Protein AF-A0A4Z2DA64-F1 (afdb_monomer)

Solvent-accessible surface area (backbone atoms only — not comparable to full-atom val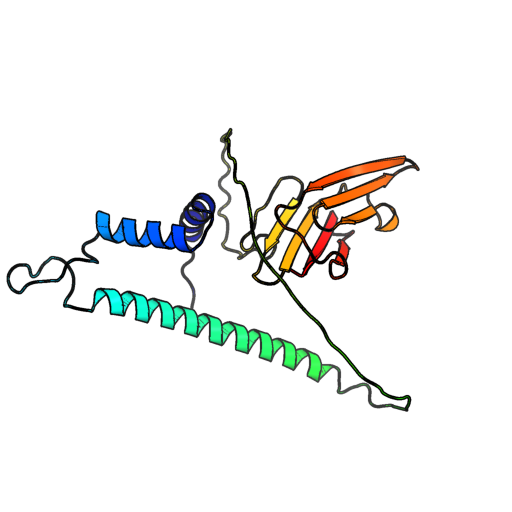ues): 14386 Å² total; per-residue (Å²): 130,87,84,76,89,62,90,56,48,74,62,54,48,55,49,39,65,71,52,71,37,70,71,50,35,48,51,50,52,54,52,45,37,66,77,75,50,47,64,81,40,65,39,42,98,88,44,80,87,48,46,34,57,88,66,48,53,61,48,52,52,54,54,50,50,53,53,53,50,52,51,50,60,52,50,50,56,46,57,52,50,56,55,62,51,58,61,60,69,61,72,76,77,74,88,84,83,87,87,88,84,84,90,90,92,90,91,92,90,81,90,85,86,84,88,87,83,88,85,86,86,86,88,86,86,80,89,83,88,78,91,72,80,78,69,89,64,88,51,71,62,35,37,91,50,47,79,54,97,58,35,31,21,16,45,65,99,50,33,40,38,40,38,36,56,52,64,82,86,55,76,47,64,89,32,50,46,79,47,69,47,47,43,35,42,38,31,30,40,47,54,98,92,46,74,42,82,74,43,78,46,74,49,98,57,78,43,48,49,86,65,44,46,78,48,71,39,70,92,72,37,30,39,43,33,46,33,44,99

Secondary structure (DSSP, 8-state):
--PPP-TTHHHHHHHHHHH-SHHHHHHHHHHHHHHHSSTTPBPPSS-TTSSBSTTHHHHHHHHHHHHHHHHHHHHHHHHHHHHHHHHHHHTTT----------------------------------------------GGGTTSEE-SSEEEEE-SSEEEEEEE--TT--SGGGEEEEEETTEEEEEEEETTEEEEEEEEE-SS---TTT-EEEEETTTTEEEEEEE-

Organism: Schistosoma japonicum (NCBI:txid6182)

Nearest PDB structures (foldseek):
  1wgv-assembly1_A  TM=7.718E-01  e=2.691E-07  Homo sapiens
  2jki-assembly3_U  TM=8.414E-01  e=9.037E-05  Arabidopsis thaliana
  1rl1-assembly1_A  TM=7.953E-01  e=5.237E-04  Homo sapiens
  3eud-assembly3_C  TM=7.647E-01  e=8.004E-04  Saccharomyces cerevisiae
  6mv1-assembly1_A  TM=7.954E-01  e=5.563E-03  Homo sapiens

Foldseek 3Di:
DPDDDCPCVVVLVVLCVVLVDPVSSVVVVVVCCVVPALLPPDQDPVRNPGYYHPPVSVVVVVVVVVVVVVVVVVVVVVVVVVVVVVVVVPVPPDDDDDDDDDDDDDYDDDDDDDDDFDDDDDDDDDDDDDDDDPDPDVPQQADSHDDDDQKTWHDDPWKIKIKGAADLQCQDCVQWDWDDDQFWTWIWGADPNDIDTDDTDGHRGGFPSVQKDWDQDSPRRIIMIITTD

InterPro domains:
  IPR007052 CS domain [PF04969] (150-219)
  IPR007052 CS domain [PS51203] (146-229)
  IPR008978 HSP20-like chaperone [G3DSA:2.60.40.790] (130-228)
  IPR008978 HSP20-like chaperone [SSF49764] (131-219)
  IPR025934 NudC N-terminal domain [PF14050] (7-64)
  IPR037898 NudC family [PTHR12356] (23-220)

Sequence (229 aa):
MTNMDTQYDNALLGILQNEGKLEKFLDVIFGFLMRRTDFFYIMTPEQRNIGFSPGVSIQMILKAYEKYKTIFDNYQRRREAESNQSTKTITSITKEEPKNTNIPVSPPSSDKDVCDCPSNSTSSGSKNEENESRVYQADPDCYNGATRDNYTWSQTIKDIDIKIKVPESVMNARCVSVNIERKHIRISIRQNGKETVYFDRDLCWDIHKNDAMWTFHSKENQVSHIFVA

Radius of gyration: 25.19 Å; Cα contacts (8 Å, |Δi|>4): 230; chains: 1; bounding box: 49×45×84 Å

Structure (mmCIF, N/CA/C/O backbone):
data_AF-A0A4Z2DA64-F1
#
_entry.id   AF-A0A4Z2DA64-F1
#
loop_
_atom_site.group_PDB
_atom_site.id
_atom_site.type_symbol
_atom_site.label_atom_id
_atom_site.label_alt_id
_atom_site.label_comp_id
_atom_site.label_asym_id
_atom_site.label_entity_id
_atom_site.label_seq_id
_atom_site.pdbx_PDB_ins_code
_atom_site.Cartn_x
_atom_site.Cartn_y
_atom_site.Cartn_z
_atom_site.occupancy
_atom_site.B_iso_or_equiv
_atom_site.auth_seq_id
_atom_site.auth_comp_id
_atom_site.auth_asym_id
_atom_site.auth_atom_id
_atom_site.pdbx_PDB_model_num
ATOM 1 N N . MET A 1 1 ? 13.086 19.093 1.569 1.00 45.56 1 MET A N 1
ATOM 2 C CA . MET A 1 1 ? 12.456 17.884 0.989 1.00 45.56 1 MET A CA 1
ATOM 3 C C . MET A 1 1 ? 12.733 17.850 -0.501 1.00 45.56 1 MET A C 1
ATOM 5 O O . MET A 1 1 ? 12.735 18.909 -1.113 1.00 45.56 1 MET A O 1
ATOM 9 N N . THR A 1 2 ? 12.901 16.669 -1.096 1.00 53.41 2 THR A N 1
ATOM 10 C CA . THR A 1 2 ? 12.508 16.472 -2.499 1.00 53.41 2 THR A CA 1
ATOM 11 C C . THR A 1 2 ? 10.985 16.510 -2.535 1.00 53.41 2 THR A C 1
ATOM 13 O O . THR A 1 2 ? 10.363 15.635 -1.932 1.00 53.41 2 THR A O 1
ATOM 16 N N . ASN A 1 3 ? 10.388 17.527 -3.157 1.00 59.06 3 ASN A N 1
ATOM 17 C CA . ASN A 1 3 ? 8.933 17.583 -3.273 1.00 59.06 3 ASN A CA 1
ATOM 18 C C . ASN A 1 3 ? 8.477 16.421 -4.170 1.00 59.06 3 ASN A C 1
ATOM 20 O O . ASN A 1 3 ? 8.997 16.277 -5.278 1.00 59.06 3 ASN A O 1
ATOM 24 N N . MET A 1 4 ? 7.586 15.566 -3.671 1.00 77.19 4 MET A N 1
ATOM 25 C CA . MET A 1 4 ? 6.951 14.538 -4.496 1.00 77.19 4 MET A CA 1
ATOM 26 C C . MET A 1 4 ? 5.695 15.140 -5.111 1.00 77.19 4 MET A C 1
ATOM 28 O O . MET A 1 4 ? 4.968 15.868 -4.442 1.00 77.19 4 MET A O 1
ATOM 32 N N . ASP A 1 5 ? 5.476 14.855 -6.388 1.00 79.50 5 ASP A N 1
ATOM 33 C CA . ASP A 1 5 ? 4.233 15.195 -7.064 1.00 79.50 5 ASP A CA 1
ATOM 34 C C . ASP A 1 5 ? 3.174 14.150 -6.699 1.00 79.50 5 ASP A C 1
ATOM 36 O O . ASP A 1 5 ? 3.385 12.962 -6.935 1.00 79.50 5 ASP A O 1
ATOM 40 N N . THR A 1 6 ? 2.080 14.609 -6.095 1.00 88.31 6 THR A N 1
ATOM 41 C CA . THR A 1 6 ? 0.977 13.794 -5.561 1.00 88.31 6 THR A CA 1
ATOM 42 C C . THR A 1 6 ? -0.322 13.986 -6.352 1.00 88.31 6 THR A C 1
ATOM 44 O O . THR A 1 6 ? -1.370 13.452 -5.985 1.00 88.31 6 THR A O 1
ATOM 47 N N . GLN A 1 7 ? -0.292 14.748 -7.458 1.00 92.25 7 GLN A N 1
ATOM 48 C CA . GLN A 1 7 ? -1.504 15.166 -8.180 1.00 92.25 7 GLN A CA 1
ATOM 49 C C . GLN A 1 7 ? -2.333 13.999 -8.752 1.00 92.25 7 GLN A C 1
ATOM 51 O O . GLN A 1 7 ? -3.529 14.151 -8.997 1.00 92.25 7 GLN A O 1
ATOM 56 N N . TYR A 1 8 ? -1.714 12.829 -8.948 1.00 90.38 8 TYR A N 1
ATOM 57 C CA . TYR A 1 8 ? -2.353 11.631 -9.504 1.00 90.38 8 TYR A CA 1
ATOM 58 C C . TYR A 1 8 ? -2.707 10.567 -8.454 1.00 90.38 8 TYR A C 1
ATOM 60 O O . TYR A 1 8 ? -3.317 9.555 -8.806 1.00 90.38 8 TYR A O 1
ATOM 68 N N . ASP A 1 9 ? -2.376 10.776 -7.176 1.00 88.50 9 ASP A N 1
ATOM 69 C CA . ASP A 1 9 ? -2.430 9.720 -6.154 1.00 88.50 9 ASP A CA 1
ATOM 70 C C . ASP A 1 9 ? -3.849 9.179 -5.943 1.00 88.50 9 ASP A C 1
ATOM 72 O O . ASP A 1 9 ? -4.034 7.969 -5.851 1.00 88.50 9 ASP A O 1
ATOM 76 N N . ASN A 1 10 ? -4.872 10.041 -5.987 1.00 90.56 10 ASN A N 1
ATOM 77 C CA . ASN A 1 10 ? -6.278 9.621 -5.914 1.00 90.56 10 ASN A CA 1
ATOM 78 C C . ASN A 1 10 ? -6.682 8.672 -7.064 1.00 90.56 10 ASN A C 1
ATOM 80 O O . ASN A 1 10 ? -7.472 7.751 -6.857 1.00 90.56 10 ASN A O 1
ATOM 84 N N . ALA A 1 11 ? -6.136 8.866 -8.271 1.00 91.56 11 ALA A N 1
ATOM 85 C CA . ALA A 1 11 ? -6.423 8.012 -9.424 1.00 91.56 11 ALA A CA 1
ATOM 86 C C . ALA A 1 11 ? -5.646 6.687 -9.357 1.00 91.56 11 ALA A C 1
ATOM 88 O O . ALA A 1 11 ? -6.209 5.625 -9.621 1.00 91.56 11 ALA A O 1
ATOM 89 N N . LEU A 1 12 ? -4.371 6.737 -8.958 1.00 92.94 12 LEU A N 1
ATOM 90 C CA . LEU A 1 12 ? -3.530 5.548 -8.787 1.00 92.94 12 LEU A CA 1
ATOM 91 C C . LEU A 1 12 ? -4.037 4.656 -7.643 1.00 92.94 12 LEU A C 1
ATOM 93 O O . LEU A 1 12 ? -4.110 3.438 -7.806 1.00 92.94 12 LEU A O 1
ATOM 97 N N . LEU A 1 13 ? -4.462 5.256 -6.526 1.00 88.44 13 LEU A N 1
ATOM 98 C CA . LEU A 1 13 ? -5.058 4.556 -5.388 1.00 88.44 13 LEU A CA 1
ATOM 99 C C . LEU A 1 13 ? -6.366 3.854 -5.770 1.00 88.44 13 LEU A C 1
ATOM 101 O O . LEU A 1 13 ? -6.562 2.707 -5.382 1.00 88.44 13 LEU A O 1
ATOM 105 N N . GLY A 1 14 ? -7.226 4.492 -6.572 1.00 89.81 14 GLY A N 1
ATOM 106 C CA . GLY A 1 14 ? -8.460 3.869 -7.063 1.00 89.81 14 GLY A CA 1
ATOM 107 C C . GLY A 1 14 ? -8.208 2.606 -7.898 1.00 89.81 14 GLY A C 1
ATOM 108 O O . GLY A 1 14 ? -8.931 1.622 -7.758 1.00 89.81 14 GLY A O 1
ATOM 109 N N . ILE A 1 15 ? -7.144 2.592 -8.711 1.00 90.38 15 ILE A N 1
ATOM 110 C CA . ILE A 1 15 ? -6.724 1.396 -9.462 1.00 90.38 15 ILE A CA 1
ATOM 111 C C . ILE A 1 15 ? -6.147 0.342 -8.506 1.00 90.38 15 ILE A C 1
ATOM 113 O O . ILE A 1 15 ? -6.543 -0.819 -8.567 1.00 90.38 15 ILE A O 1
ATOM 117 N N . LEU A 1 16 ? -5.256 0.726 -7.584 1.00 91.38 16 LEU A N 1
ATOM 118 C CA . LEU A 1 16 ? -4.654 -0.198 -6.613 1.00 91.38 16 LEU A CA 1
ATOM 119 C C . LEU A 1 16 ? -5.707 -0.872 -5.714 1.00 91.38 16 LEU A C 1
ATOM 121 O O . LEU A 1 16 ? -5.612 -2.069 -5.451 1.00 91.38 16 LEU A O 1
ATOM 125 N N . GLN A 1 17 ? -6.733 -0.131 -5.286 1.00 88.19 17 GLN A N 1
ATOM 126 C CA . GLN A 1 17 ? -7.856 -0.658 -4.505 1.00 88.19 17 GLN A CA 1
ATOM 127 C C . GLN A 1 17 ? -8.758 -1.602 -5.317 1.00 88.19 17 GLN A C 1
ATOM 129 O O . GLN A 1 17 ? -9.305 -2.539 -4.739 1.00 88.19 17 GLN A O 1
ATOM 134 N N . ASN A 1 18 ? -8.895 -1.396 -6.633 1.00 88.31 18 ASN A N 1
ATOM 135 C CA . ASN A 1 18 ? -9.630 -2.309 -7.516 1.00 88.31 18 ASN A CA 1
ATOM 136 C C . ASN A 1 18 ? -8.880 -3.633 -7.730 1.00 88.31 18 ASN A C 1
ATOM 138 O O . ASN A 1 18 ? -9.474 -4.704 -7.634 1.00 88.31 18 ASN A O 1
ATOM 142 N N . GLU A 1 19 ? -7.571 -3.563 -7.988 1.00 89.12 19 GLU A N 1
ATOM 143 C CA . GLU A 1 19 ? -6.735 -4.749 -8.218 1.00 89.12 19 GLU A CA 1
ATOM 144 C C . GLU A 1 19 ? -6.411 -5.521 -6.927 1.00 89.12 19 GLU A C 1
ATOM 146 O O . GLU A 1 19 ? -6.061 -6.701 -6.976 1.00 89.12 19 GLU A O 1
ATOM 151 N N . GLY A 1 20 ? -6.487 -4.862 -5.765 1.00 83.06 20 GLY A N 1
ATOM 152 C CA . GLY A 1 20 ? -6.337 -5.450 -4.427 1.00 83.06 20 GLY A CA 1
ATOM 153 C C . GLY A 1 20 ? -4.938 -5.977 -4.073 1.00 83.06 20 GLY A C 1
ATOM 154 O O . GLY A 1 20 ? -4.685 -6.289 -2.910 1.00 83.06 20 GLY A O 1
ATOM 155 N N . LYS A 1 21 ? -4.025 -6.083 -5.046 1.00 88.56 21 LYS A N 1
ATOM 156 C CA . LYS A 1 21 ? -2.645 -6.565 -4.890 1.00 88.56 21 LYS A CA 1
ATOM 157 C C . LYS A 1 21 ? -1.670 -5.757 -5.744 1.00 88.56 21 LYS A C 1
ATOM 159 O O . LYS A 1 21 ? -1.985 -5.372 -6.872 1.00 88.56 21 LYS A O 1
ATOM 164 N N . LEU A 1 22 ? -0.461 -5.539 -5.224 1.00 88.75 22 LEU A N 1
ATOM 165 C CA . LEU A 1 22 ? 0.557 -4.706 -5.871 1.00 88.75 22 LEU A CA 1
ATOM 166 C C . LEU A 1 22 ? 1.049 -5.307 -7.196 1.00 88.75 22 LEU A C 1
ATOM 168 O O . LEU A 1 22 ? 1.274 -4.574 -8.155 1.00 88.75 22 LEU A O 1
ATOM 172 N N . GLU A 1 23 ? 1.160 -6.631 -7.286 1.00 92.00 23 GLU A N 1
ATOM 173 C CA . GLU A 1 23 ? 1.556 -7.332 -8.511 1.00 92.00 23 GLU A CA 1
ATOM 174 C C . GLU A 1 23 ? 0.529 -7.105 -9.628 1.00 92.00 23 GLU A C 1
ATOM 176 O O . GLU A 1 23 ? 0.902 -6.855 -10.771 1.00 92.00 23 GLU A O 1
ATOM 181 N N . LYS A 1 24 ? -0.768 -7.114 -9.290 1.00 93.38 24 LYS A N 1
ATOM 182 C CA . LYS A 1 24 ? -1.856 -6.869 -10.248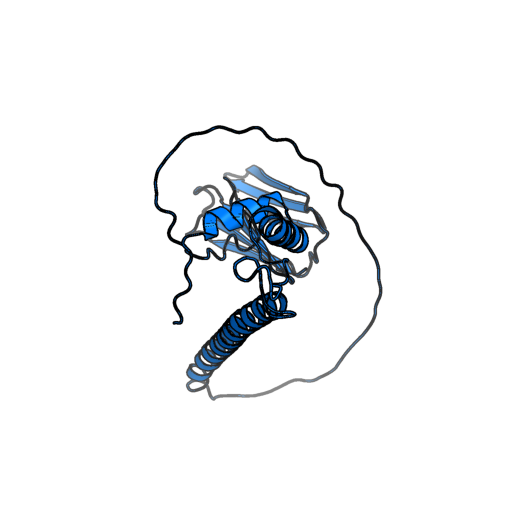 1.00 93.38 24 LYS A CA 1
ATOM 183 C C . LYS A 1 24 ? -1.937 -5.403 -10.666 1.00 93.38 24 LYS A C 1
ATOM 185 O O . LYS A 1 24 ? -2.090 -5.117 -11.850 1.00 93.38 24 LYS A O 1
ATOM 190 N N . PHE A 1 25 ? -1.711 -4.475 -9.740 1.00 95.38 25 PHE A N 1
ATOM 191 C CA . PHE A 1 25 ? -1.526 -3.064 -10.080 1.00 95.38 25 PHE A CA 1
ATOM 192 C C . PHE A 1 25 ? -0.354 -2.857 -11.062 1.00 95.38 25 PHE A C 1
ATOM 194 O O . PHE A 1 25 ? -0.501 -2.145 -12.056 1.00 95.38 25 PHE A O 1
ATOM 201 N N . LEU A 1 26 ? 0.787 -3.522 -10.851 1.00 96.19 26 LEU A N 1
ATOM 202 C CA . LEU A 1 26 ? 1.929 -3.455 -11.771 1.00 96.19 26 LEU A CA 1
ATOM 203 C C . LEU A 1 26 ? 1.623 -4.099 -13.137 1.00 96.19 26 LEU A C 1
ATOM 205 O O . LEU A 1 26 ? 1.959 -3.497 -14.159 1.00 96.19 26 LEU A O 1
ATOM 209 N N . ASP A 1 27 ? 0.925 -5.242 -13.183 1.00 95.06 27 ASP A N 1
ATOM 210 C CA . ASP A 1 27 ? 0.418 -5.841 -14.432 1.00 95.06 27 ASP A CA 1
ATOM 211 C C . ASP A 1 27 ? -0.462 -4.850 -15.218 1.00 95.06 27 ASP A C 1
ATOM 213 O O . ASP A 1 27 ? -0.329 -4.721 -16.439 1.00 95.06 27 ASP A O 1
ATOM 217 N N . VAL A 1 28 ? -1.343 -4.109 -14.533 1.00 96.38 28 VAL A N 1
ATOM 218 C CA . VAL A 1 28 ? -2.204 -3.085 -15.147 1.00 96.38 28 VAL A CA 1
ATOM 219 C C . VAL A 1 28 ? -1.385 -1.918 -15.706 1.00 96.38 28 VAL A C 1
ATOM 221 O O . VAL A 1 28 ? -1.638 -1.499 -16.839 1.00 96.38 28 VAL A O 1
ATOM 224 N N . ILE A 1 29 ? -0.378 -1.427 -14.976 1.00 96.56 29 ILE A N 1
ATOM 225 C CA . ILE A 1 29 ? 0.504 -0.337 -15.430 1.00 96.56 29 ILE A CA 1
ATOM 226 C C . ILE A 1 29 ? 1.339 -0.764 -16.649 1.00 96.56 29 ILE A C 1
ATOM 228 O O . ILE A 1 29 ? 1.351 -0.059 -17.663 1.00 96.56 29 ILE A O 1
ATOM 232 N N . PHE A 1 30 ? 1.989 -1.931 -16.618 1.00 95.94 30 PHE A N 1
ATOM 233 C CA . PHE A 1 30 ? 2.756 -2.421 -17.771 1.00 95.94 30 PHE A CA 1
ATOM 234 C C . PHE A 1 30 ? 1.857 -2.802 -18.953 1.00 95.94 30 PHE A C 1
ATOM 236 O O . PHE A 1 30 ? 2.206 -2.529 -20.103 1.00 95.94 30 PHE A O 1
ATOM 243 N N . GLY A 1 31 ? 0.660 -3.331 -18.693 1.00 90.50 31 GLY A N 1
ATOM 244 C CA . GLY A 1 31 ? -0.362 -3.563 -19.710 1.00 90.50 31 GLY A CA 1
ATOM 245 C C . GLY A 1 31 ? -0.883 -2.270 -20.350 1.00 90.50 31 GLY A C 1
ATOM 246 O O . GLY A 1 31 ? -1.145 -2.251 -21.553 1.00 90.50 31 GLY A O 1
ATOM 247 N N . PHE A 1 32 ? -1.008 -1.178 -19.590 1.00 93.94 32 PHE A N 1
ATOM 248 C CA . PHE A 1 32 ? -1.312 0.146 -20.136 1.00 93.94 32 PHE A CA 1
ATOM 249 C C . PHE A 1 32 ? -0.185 0.631 -21.052 1.00 93.94 32 PHE A C 1
ATOM 251 O O . PHE A 1 32 ? -0.465 0.972 -22.201 1.00 93.94 32 PHE A O 1
ATOM 258 N N . LEU A 1 33 ? 1.072 0.595 -20.591 1.00 90.94 33 LEU A N 1
ATOM 259 C CA . LEU A 1 33 ? 2.236 0.989 -21.395 1.00 90.94 33 LEU A CA 1
ATOM 260 C C . LEU A 1 33 ? 2.294 0.193 -22.710 1.00 90.94 33 LEU A C 1
ATOM 262 O O . LEU A 1 33 ? 2.349 0.781 -23.782 1.00 90.94 33 LEU A O 1
ATOM 266 N N . MET A 1 34 ? 2.149 -1.133 -22.654 1.00 89.69 34 MET A N 1
ATOM 267 C CA . MET A 1 34 ? 2.151 -2.004 -23.837 1.00 89.69 34 MET A CA 1
ATOM 268 C C . MET A 1 34 ? 1.029 -1.696 -24.846 1.00 89.69 34 MET A C 1
ATOM 270 O O . MET A 1 34 ? 1.242 -1.823 -26.050 1.00 89.69 34 MET A O 1
ATOM 274 N N . ARG A 1 35 ? -0.159 -1.273 -24.389 1.00 91.94 35 ARG A N 1
ATOM 275 C CA . ARG A 1 35 ? -1.309 -0.986 -25.271 1.00 91.94 35 ARG A CA 1
ATOM 276 C C . ARG A 1 35 ? -1.432 0.476 -25.711 1.00 91.94 35 ARG A C 1
ATOM 278 O O . ARG A 1 35 ? -2.224 0.753 -26.612 1.00 91.94 35 ARG A O 1
ATOM 285 N N . ARG A 1 36 ? -0.770 1.420 -25.033 1.00 88.75 36 ARG A N 1
ATOM 286 C CA . ARG A 1 36 ? -1.021 2.873 -25.174 1.00 88.75 36 ARG A CA 1
ATOM 287 C C . ARG A 1 36 ? 0.233 3.722 -25.379 1.00 88.75 36 ARG A C 1
ATOM 289 O O . ARG A 1 36 ? 0.081 4.912 -25.642 1.00 88.75 36 ARG A O 1
ATOM 296 N N . THR A 1 37 ? 1.430 3.149 -25.283 1.00 88.94 37 THR A N 1
ATOM 297 C CA . THR A 1 37 ? 2.698 3.832 -25.572 1.00 88.94 37 THR A CA 1
ATOM 298 C C . THR A 1 37 ? 3.608 2.949 -26.429 1.00 88.94 37 THR A C 1
ATOM 300 O O . THR A 1 37 ? 3.315 1.785 -26.701 1.00 88.94 37 THR A O 1
ATOM 303 N N . ASP A 1 38 ? 4.728 3.505 -26.871 1.00 86.62 38 ASP A N 1
ATOM 304 C CA . ASP A 1 38 ? 5.775 2.822 -27.631 1.00 86.62 38 ASP A CA 1
ATOM 305 C C . ASP A 1 38 ? 6.837 2.145 -26.735 1.00 86.62 38 ASP A C 1
ATOM 307 O O . ASP A 1 38 ? 7.848 1.647 -27.223 1.00 86.62 38 ASP A O 1
ATOM 311 N N . PHE A 1 39 ? 6.601 2.071 -25.420 1.00 91.12 39 PHE A N 1
ATOM 312 C CA . PHE A 1 39 ? 7.579 1.682 -24.393 1.00 91.12 39 PHE A CA 1
ATOM 313 C C . PHE A 1 39 ? 8.267 0.316 -24.601 1.00 91.12 39 PHE A C 1
ATOM 315 O O . PHE A 1 39 ? 9.412 0.123 -24.186 1.00 91.12 39 PHE A O 1
ATOM 322 N N . PHE A 1 40 ? 7.584 -0.634 -25.243 1.00 88.19 40 PHE A N 1
ATOM 323 C CA . PHE A 1 40 ? 8.111 -1.974 -25.536 1.00 88.19 40 PHE A CA 1
ATOM 324 C C . PHE A 1 40 ? 8.642 -2.138 -26.970 1.00 88.19 40 PHE A C 1
ATOM 326 O O . PHE A 1 40 ? 9.171 -3.198 -27.301 1.00 88.19 40 PHE A O 1
ATOM 333 N N . TYR A 1 41 ? 8.523 -1.117 -27.822 1.00 86.69 41 TYR A N 1
ATOM 334 C CA . TYR A 1 41 ? 9.031 -1.157 -29.191 1.00 86.69 41 TYR A CA 1
ATOM 335 C C . TYR A 1 41 ? 10.526 -0.833 -29.209 1.00 86.69 41 TYR A C 1
ATOM 337 O O . TYR A 1 41 ? 10.999 0.058 -28.498 1.00 86.69 41 TYR A O 1
ATOM 345 N N . ILE A 1 42 ? 11.272 -1.557 -30.043 1.00 85.75 42 ILE A N 1
ATOM 346 C CA . ILE A 1 42 ? 12.692 -1.299 -30.281 1.00 85.75 42 ILE A CA 1
ATOM 347 C C . ILE A 1 42 ? 12.814 -0.405 -31.514 1.00 85.75 42 ILE A C 1
ATOM 349 O O . ILE A 1 42 ? 12.377 -0.789 -32.598 1.00 85.75 42 ILE A O 1
ATOM 353 N N . MET A 1 43 ? 13.431 0.764 -31.353 1.00 83.88 43 MET A N 1
ATOM 354 C CA . MET A 1 43 ? 13.684 1.696 -32.451 1.00 83.88 43 MET A CA 1
ATOM 355 C C . MET A 1 43 ? 14.664 1.077 -33.457 1.00 83.88 43 MET A C 1
ATOM 357 O O . MET A 1 43 ? 15.808 0.769 -33.111 1.00 83.88 43 MET A O 1
ATOM 361 N N . THR A 1 44 ? 14.231 0.927 -34.711 1.00 82.56 44 THR A N 1
ATOM 362 C CA . THR A 1 44 ? 15.079 0.447 -35.816 1.00 82.56 44 THR A CA 1
ATOM 363 C C . THR A 1 44 ? 15.696 1.620 -36.596 1.00 82.56 44 THR A C 1
ATOM 365 O O . THR A 1 44 ? 15.192 2.746 -36.511 1.00 82.56 44 THR A O 1
ATOM 368 N N . PRO A 1 45 ? 16.775 1.409 -37.379 1.00 79.44 45 PRO A N 1
ATOM 369 C CA . PRO A 1 45 ? 17.366 2.464 -38.211 1.00 79.44 45 PRO A CA 1
ATOM 370 C C . PRO A 1 45 ? 16.384 3.103 -39.209 1.00 79.44 45 PRO A C 1
ATOM 372 O O . PRO A 1 45 ? 16.539 4.282 -39.548 1.00 79.44 45 PRO A O 1
ATOM 375 N N . GLU A 1 46 ? 15.384 2.332 -39.646 1.00 77.00 46 GLU A N 1
ATOM 376 C CA . GLU A 1 46 ? 14.326 2.697 -40.593 1.00 77.00 46 GLU A CA 1
ATOM 377 C C . GLU A 1 46 ? 13.142 3.395 -39.901 1.00 77.00 46 GLU A C 1
ATOM 379 O O . GLU A 1 46 ? 12.529 4.288 -40.483 1.00 77.00 46 GLU A O 1
ATOM 384 N N . GLN A 1 47 ? 12.826 3.024 -38.653 1.00 66.44 47 GLN A N 1
ATOM 385 C CA . GLN A 1 47 ? 11.669 3.514 -37.890 1.00 66.44 47 GLN A CA 1
ATOM 386 C C . GLN A 1 47 ? 12.090 4.397 -36.702 1.00 66.44 47 GLN A C 1
ATOM 388 O O . GLN A 1 47 ? 11.715 4.162 -35.556 1.00 66.44 47 GLN A O 1
ATOM 393 N N . ARG A 1 48 ? 12.837 5.471 -36.986 1.00 69.38 48 ARG A N 1
ATOM 394 C CA . ARG A 1 48 ? 13.432 6.398 -35.993 1.00 69.38 48 ARG A CA 1
ATOM 395 C C . ARG A 1 48 ? 12.460 7.155 -35.070 1.00 69.38 48 ARG A C 1
ATOM 397 O O . ARG A 1 48 ? 12.914 7.915 -34.222 1.00 69.38 48 ARG A O 1
ATOM 404 N N . ASN A 1 49 ? 11.152 6.990 -35.254 1.00 73.62 49 ASN A N 1
ATOM 405 C CA . ASN A 1 49 ? 10.109 7.760 -34.568 1.00 73.62 49 ASN A CA 1
ATOM 406 C C . ASN A 1 49 ? 9.254 6.905 -33.612 1.00 73.62 49 ASN A C 1
ATOM 408 O O . ASN A 1 49 ? 8.233 7.396 -33.134 1.00 73.62 49 ASN A O 1
ATOM 412 N N . ILE A 1 50 ? 9.601 5.630 -33.392 1.00 79.94 50 ILE A N 1
ATOM 413 C CA . ILE A 1 50 ? 8.817 4.701 -32.565 1.00 79.94 50 ILE A CA 1
ATOM 414 C C . ILE A 1 50 ? 9.752 3.925 -31.638 1.00 79.94 50 ILE A C 1
ATOM 416 O O . ILE A 1 50 ? 10.633 3.197 -32.101 1.00 79.94 50 ILE A O 1
ATOM 420 N N . GLY A 1 51 ? 9.505 4.016 -30.334 1.00 83.31 51 GLY A N 1
ATOM 421 C CA . GLY A 1 51 ? 10.149 3.184 -29.330 1.00 83.31 51 GLY A CA 1
ATOM 422 C C . GLY A 1 51 ? 11.570 3.610 -28.980 1.00 83.31 51 GLY A C 1
ATOM 423 O O . GLY A 1 51 ? 12.005 4.740 -29.202 1.00 83.31 51 GLY A O 1
ATOM 424 N N . PHE A 1 52 ? 12.302 2.678 -28.376 1.00 88.12 52 PHE A N 1
ATOM 425 C CA . PHE A 1 52 ? 13.544 2.960 -27.663 1.00 88.12 52 PHE A CA 1
ATOM 426 C C . PHE A 1 52 ? 14.701 2.107 -28.189 1.00 88.12 52 PHE A C 1
ATOM 428 O O . PHE A 1 52 ? 14.503 0.989 -28.663 1.00 88.12 52 PHE A O 1
ATOM 435 N N . SER A 1 53 ? 15.938 2.598 -28.079 1.00 90.94 53 SER A N 1
ATOM 436 C CA . SER A 1 53 ? 17.122 1.772 -28.360 1.00 90.94 53 SER A CA 1
ATOM 437 C C . SER A 1 53 ? 17.142 0.521 -27.458 1.00 90.94 53 SER A C 1
ATOM 439 O O . SER A 1 53 ? 16.683 0.604 -26.312 1.00 90.94 53 SER A O 1
ATOM 441 N N . PRO A 1 54 ? 17.696 -0.622 -27.915 1.00 91.50 54 PRO A N 1
ATOM 442 C CA . PRO A 1 54 ? 17.721 -1.865 -27.145 1.00 91.50 54 PRO A CA 1
ATOM 443 C C . PRO A 1 54 ? 18.173 -1.672 -25.689 1.00 91.50 54 PRO A C 1
ATOM 445 O O . PRO A 1 54 ? 19.239 -1.122 -25.419 1.00 91.50 54 PRO A O 1
ATOM 448 N N . GLY A 1 55 ? 17.342 -2.115 -24.743 1.00 91.88 55 GLY A N 1
ATOM 449 C CA . GLY A 1 55 ? 17.613 -2.033 -23.304 1.00 91.88 55 GLY A CA 1
ATOM 450 C C . GLY A 1 55 ? 17.290 -0.694 -22.621 1.00 91.88 55 GLY A C 1
ATOM 451 O O . GLY A 1 55 ? 17.303 -0.641 -21.393 1.00 91.88 55 GLY A O 1
ATOM 452 N N . VAL A 1 56 ? 16.953 0.381 -23.345 1.00 94.19 56 VAL A N 1
ATOM 453 C CA . VAL A 1 56 ? 16.703 1.696 -22.716 1.00 94.19 56 VAL A CA 1
ATOM 454 C C . VAL A 1 56 ? 15.421 1.711 -21.873 1.00 94.19 56 VAL A C 1
ATOM 456 O O . VAL A 1 56 ? 15.442 2.241 -20.763 1.00 94.19 56 VAL A O 1
ATOM 459 N N . SER A 1 57 ? 14.331 1.086 -22.326 1.00 92.38 57 SER A N 1
ATOM 460 C CA . SER A 1 57 ? 13.060 1.072 -21.581 1.00 92.38 57 SER A CA 1
ATOM 461 C C . SER A 1 57 ? 13.154 0.318 -20.246 1.00 92.38 57 SER A C 1
ATOM 463 O O . SER A 1 57 ? 12.694 0.826 -19.225 1.00 92.38 57 SER A O 1
ATOM 465 N N . ILE A 1 58 ? 13.849 -0.825 -20.188 1.00 95.00 58 ILE A N 1
ATOM 466 C CA . ILE A 1 58 ? 14.126 -1.518 -18.914 1.00 95.00 58 ILE A CA 1
ATOM 467 C C . ILE A 1 58 ? 15.054 -0.694 -18.001 1.00 95.00 58 ILE A C 1
ATOM 469 O O . ILE A 1 58 ? 14.814 -0.616 -16.796 1.00 95.00 58 ILE A O 1
ATOM 473 N N . GLN A 1 59 ? 16.046 0.015 -18.553 1.00 96.88 59 GLN A N 1
ATOM 474 C CA . GLN A 1 59 ? 16.886 0.936 -17.771 1.00 96.88 59 GLN A CA 1
ATOM 475 C C . GLN A 1 59 ? 16.092 2.117 -17.184 1.00 96.88 59 GLN A C 1
ATOM 477 O O . GLN A 1 59 ? 16.419 2.585 -16.093 1.00 96.88 59 GLN A O 1
ATOM 482 N N . MET A 1 60 ? 15.014 2.573 -17.835 1.00 95.75 60 MET A N 1
ATOM 483 C CA . MET A 1 60 ? 14.105 3.574 -17.256 1.00 95.75 60 MET A CA 1
ATOM 484 C C . MET A 1 60 ? 13.378 3.041 -16.011 1.00 95.75 60 MET A C 1
ATOM 486 O O . MET A 1 60 ? 13.275 3.773 -15.027 1.00 95.75 60 MET A O 1
ATOM 490 N N . ILE A 1 61 ? 12.941 1.773 -16.013 1.00 96.19 61 ILE A N 1
ATOM 491 C CA . ILE A 1 61 ? 12.308 1.123 -14.846 1.00 96.19 61 ILE A CA 1
ATOM 492 C C . ILE A 1 61 ? 13.313 1.013 -13.697 1.00 96.19 61 ILE A C 1
ATOM 494 O O . ILE A 1 61 ? 13.028 1.463 -12.589 1.00 96.19 61 ILE A O 1
ATOM 498 N N . LEU A 1 62 ? 14.504 0.469 -13.967 1.00 97.38 62 LEU A N 1
ATOM 499 C CA . LEU A 1 62 ? 15.556 0.285 -12.960 1.00 97.38 62 LEU A CA 1
ATOM 500 C C . LEU A 1 62 ? 15.972 1.626 -12.334 1.00 97.38 62 LEU A C 1
ATOM 502 O O . LEU A 1 62 ? 16.039 1.754 -11.112 1.00 97.38 62 LEU A O 1
ATOM 506 N N . LYS A 1 63 ? 16.158 2.665 -13.157 1.00 97.19 63 LYS A N 1
ATOM 507 C CA . LYS A 1 63 ? 16.479 4.023 -12.695 1.00 97.19 63 LYS A CA 1
ATOM 508 C C . LYS A 1 63 ? 15.351 4.656 -11.873 1.00 97.19 63 LYS A C 1
ATOM 510 O O . LYS A 1 63 ? 15.635 5.403 -10.936 1.00 97.19 63 LYS A O 1
ATOM 515 N N . ALA A 1 64 ? 14.088 4.382 -12.202 1.00 95.62 64 ALA A N 1
ATOM 516 C CA . ALA A 1 64 ? 12.952 4.826 -11.398 1.00 95.62 64 ALA A CA 1
ATOM 517 C C . ALA A 1 64 ? 12.912 4.099 -10.044 1.00 95.62 64 ALA A C 1
ATOM 519 O O . ALA A 1 64 ? 12.815 4.759 -9.010 1.00 95.62 64 ALA A O 1
ATOM 520 N N . TYR A 1 65 ? 13.064 2.773 -10.035 1.00 96.00 65 TYR A N 1
ATOM 521 C CA . TYR A 1 65 ? 13.112 1.966 -8.815 1.00 96.00 65 TYR A CA 1
ATOM 522 C C . TYR A 1 65 ? 14.218 2.441 -7.862 1.00 96.00 65 TYR A C 1
ATOM 524 O O . TYR A 1 65 ? 13.924 2.813 -6.726 1.00 96.00 65 TYR A O 1
ATOM 532 N N . GLU A 1 66 ? 15.465 2.544 -8.335 1.00 97.31 66 GLU A N 1
ATOM 533 C CA . GLU A 1 66 ? 16.598 2.959 -7.494 1.00 97.31 66 GLU A CA 1
ATOM 534 C C . GLU A 1 66 ? 16.465 4.398 -6.973 1.00 97.31 66 GLU A C 1
ATOM 536 O O . GLU A 1 66 ? 16.849 4.683 -5.835 1.00 97.31 66 GLU A O 1
ATOM 541 N N . LYS A 1 67 ? 15.849 5.309 -7.744 1.00 94.19 67 LYS A N 1
ATOM 542 C CA . LYS A 1 67 ? 15.503 6.662 -7.271 1.00 94.19 67 LYS A CA 1
ATOM 543 C C . LYS A 1 67 ? 14.588 6.590 -6.043 1.00 94.19 67 LYS A C 1
ATOM 545 O O . LYS A 1 67 ? 14.889 7.219 -5.028 1.00 94.19 67 LYS A O 1
ATOM 550 N N . TYR A 1 68 ? 13.480 5.851 -6.119 1.00 92.94 68 TYR A N 1
ATOM 551 C CA . TYR A 1 68 ? 12.506 5.783 -5.022 1.00 92.94 68 TYR A CA 1
ATOM 552 C C . TYR A 1 68 ? 13.005 4.948 -3.839 1.00 92.94 68 TYR A C 1
ATOM 554 O O . TYR A 1 68 ? 12.817 5.368 -2.696 1.00 92.94 68 TYR A O 1
ATOM 562 N N . LYS A 1 69 ? 13.746 3.862 -4.090 1.00 94.62 69 LYS A N 1
ATOM 563 C CA . LYS A 1 69 ? 14.473 3.116 -3.055 1.00 94.62 69 LYS A CA 1
ATOM 564 C C . LYS A 1 69 ? 15.438 4.028 -2.292 1.00 94.62 69 LYS A C 1
ATOM 566 O O . LYS A 1 69 ? 15.370 4.108 -1.070 1.00 94.62 69 LYS A O 1
ATOM 571 N N . THR A 1 70 ? 16.259 4.807 -2.998 1.00 95.12 70 THR A N 1
ATOM 572 C CA . THR A 1 70 ? 17.184 5.772 -2.377 1.00 95.12 70 THR A CA 1
ATOM 573 C C . THR A 1 70 ? 16.445 6.827 -1.546 1.00 95.12 70 THR A C 1
ATOM 575 O O . THR A 1 70 ? 16.918 7.208 -0.474 1.00 95.12 70 THR A O 1
ATOM 578 N N . ILE A 1 71 ? 15.278 7.307 -1.989 1.00 89.69 71 ILE A N 1
ATOM 579 C CA . ILE A 1 71 ? 14.452 8.249 -1.212 1.00 89.69 71 ILE A CA 1
ATOM 580 C C . ILE A 1 71 ? 13.953 7.591 0.087 1.00 89.69 71 ILE A C 1
ATOM 582 O O . ILE A 1 71 ? 14.102 8.180 1.160 1.00 89.69 71 ILE A O 1
ATOM 586 N N . PHE A 1 72 ? 13.434 6.363 0.013 1.00 88.69 72 PHE A N 1
ATOM 587 C CA . PHE A 1 72 ? 12.959 5.598 1.171 1.00 88.69 72 PHE A CA 1
ATOM 588 C C . PHE A 1 72 ? 14.087 5.288 2.170 1.00 88.69 72 PHE A C 1
ATOM 590 O O . PHE A 1 72 ? 13.948 5.561 3.363 1.00 88.69 72 PHE A O 1
ATOM 597 N N . ASP A 1 73 ? 15.241 4.826 1.686 1.00 91.75 73 ASP A N 1
ATOM 598 C CA . ASP A 1 73 ? 16.415 4.515 2.511 1.00 91.75 73 ASP A CA 1
ATOM 599 C C . ASP A 1 73 ? 16.961 5.758 3.239 1.00 91.75 73 ASP A C 1
ATOM 601 O O . ASP A 1 73 ? 17.559 5.639 4.309 1.00 91.75 73 ASP A O 1
ATOM 605 N N . ASN A 1 74 ? 16.790 6.961 2.674 1.00 90.19 74 ASN A N 1
ATOM 606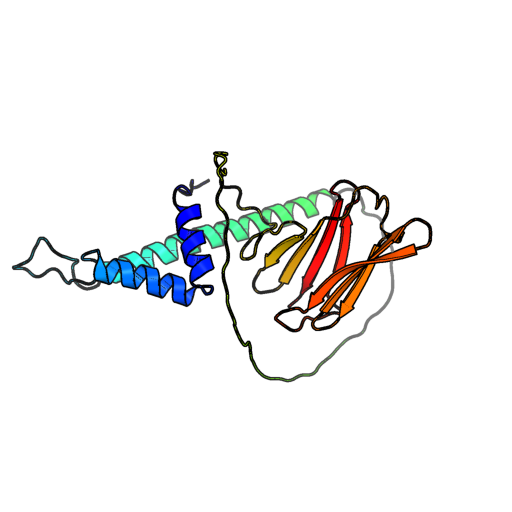 C CA . ASN A 1 74 ? 17.110 8.226 3.351 1.00 90.19 74 ASN A CA 1
ATOM 607 C C . ASN A 1 74 ? 16.032 8.634 4.370 1.00 90.19 74 ASN A C 1
ATOM 609 O O . ASN A 1 74 ? 16.371 9.175 5.423 1.00 90.19 74 ASN A O 1
ATOM 613 N N . TYR A 1 75 ? 14.753 8.376 4.083 1.00 85.81 75 TYR A N 1
ATOM 614 C CA . TYR A 1 75 ? 13.642 8.654 4.998 1.00 85.81 75 TYR A CA 1
ATOM 615 C C . TYR A 1 75 ? 13.731 7.812 6.282 1.00 85.81 75 TYR A C 1
ATOM 617 O O . TYR A 1 75 ? 13.643 8.371 7.376 1.00 85.81 75 TYR A O 1
ATOM 625 N N . GLN A 1 76 ? 13.987 6.501 6.175 1.00 86.06 76 GLN A N 1
ATOM 626 C CA . GLN A 1 76 ? 14.096 5.628 7.354 1.00 86.06 76 GLN A CA 1
ATOM 627 C C . GLN A 1 76 ? 15.278 6.018 8.252 1.00 86.06 76 GLN A C 1
ATOM 629 O O . GLN A 1 76 ? 15.073 6.288 9.434 1.00 86.06 76 GLN A O 1
ATOM 634 N N . ARG A 1 77 ? 16.482 6.192 7.682 1.00 89.50 77 ARG A N 1
ATOM 635 C CA . ARG A 1 77 ? 17.674 6.639 8.433 1.00 89.50 77 ARG A CA 1
ATOM 636 C C . ARG A 1 77 ? 17.468 7.970 9.160 1.00 89.50 77 ARG A C 1
ATOM 638 O O . ARG A 1 77 ? 18.017 8.167 10.241 1.00 89.50 77 ARG A O 1
ATOM 645 N N . ARG A 1 78 ? 16.676 8.889 8.594 1.00 86.81 78 ARG A N 1
ATOM 646 C CA . ARG A 1 78 ? 16.290 10.130 9.283 1.00 86.81 78 ARG A CA 1
ATOM 647 C C . ARG A 1 78 ? 15.353 9.874 10.458 1.00 86.81 78 ARG A C 1
ATOM 649 O O . ARG A 1 78 ? 15.639 10.351 11.550 1.00 86.81 78 ARG A O 1
ATOM 656 N N . ARG A 1 79 ? 14.291 9.090 10.259 1.00 85.19 79 ARG A N 1
ATOM 657 C CA . ARG A 1 79 ? 13.322 8.730 11.309 1.00 85.19 79 ARG A CA 1
ATOM 658 C C . ARG A 1 79 ? 13.998 8.019 12.492 1.00 85.19 79 ARG A C 1
ATOM 660 O O . ARG A 1 79 ? 13.696 8.303 13.648 1.00 85.19 79 ARG A O 1
ATOM 667 N N . GLU A 1 80 ? 14.970 7.155 12.205 1.00 84.81 80 GLU A N 1
ATOM 668 C CA . GLU A 1 80 ? 15.828 6.494 13.197 1.00 84.81 80 GLU A CA 1
ATOM 669 C C . GLU A 1 80 ? 16.747 7.481 13.934 1.00 84.81 80 GLU A C 1
ATOM 671 O O . GLU A 1 80 ? 16.851 7.423 15.160 1.00 84.81 80 GLU A O 1
ATOM 676 N N . ALA A 1 81 ? 17.408 8.401 13.224 1.00 85.56 81 ALA A N 1
ATOM 677 C CA . ALA A 1 81 ? 18.279 9.406 13.838 1.00 85.56 81 ALA A CA 1
ATOM 678 C C . ALA A 1 81 ? 17.500 10.385 14.735 1.00 85.56 81 ALA A C 1
ATOM 680 O O . ALA A 1 81 ? 17.929 10.671 15.852 1.00 85.56 81 ALA A O 1
ATOM 681 N N . GLU A 1 82 ? 16.336 10.845 14.275 1.00 82.31 82 GLU A N 1
ATOM 682 C CA . GLU A 1 82 ? 15.446 11.763 14.995 1.00 82.31 82 GLU A CA 1
ATOM 683 C C . GLU A 1 82 ? 14.898 11.101 16.282 1.00 82.31 82 GLU A C 1
ATOM 685 O O . GLU A 1 82 ? 14.916 11.716 17.352 1.00 82.31 82 GLU A O 1
ATOM 690 N N . SER A 1 83 ? 14.551 9.807 16.231 1.00 74.06 83 SER A N 1
ATOM 691 C CA . SER A 1 83 ? 14.194 9.001 17.414 1.00 74.06 83 SER A CA 1
ATOM 692 C C . SER A 1 83 ? 15.356 8.865 18.417 1.00 74.06 83 SER A C 1
ATOM 694 O O . SER A 1 83 ? 15.208 9.167 19.604 1.00 74.06 83 SER A O 1
ATOM 696 N N . ASN A 1 84 ? 16.553 8.503 17.936 1.00 68.50 84 ASN A N 1
ATOM 697 C CA . ASN A 1 84 ? 17.760 8.338 18.760 1.00 68.50 84 ASN A CA 1
ATOM 698 C C . ASN A 1 84 ? 18.329 9.655 19.330 1.00 68.50 84 ASN A C 1
ATOM 700 O O . ASN A 1 84 ? 19.184 9.630 20.221 1.00 68.50 84 ASN A O 1
ATOM 704 N N . GLN A 1 85 ? 17.893 10.809 18.819 1.00 59.25 85 GLN A N 1
ATOM 705 C CA . GLN A 1 85 ? 18.255 12.119 19.358 1.00 59.25 85 GLN A CA 1
ATOM 706 C C . GLN A 1 85 ? 17.332 12.534 20.515 1.00 59.25 85 GLN A C 1
ATOM 708 O O . GLN A 1 85 ? 17.806 13.125 21.487 1.00 59.25 85 GLN A O 1
ATOM 713 N N . SER A 1 86 ? 16.047 12.167 20.462 1.00 54.50 86 SER A N 1
ATOM 714 C CA . SER A 1 86 ? 15.081 12.442 21.536 1.00 54.50 86 SER A CA 1
ATOM 715 C C . SER A 1 86 ? 15.472 11.753 22.853 1.00 54.50 86 SER A C 1
ATOM 717 O O . SER A 1 86 ? 15.533 12.393 23.906 1.00 54.50 86 SER A O 1
ATOM 719 N N . THR A 1 87 ? 15.868 10.477 22.794 1.00 50.78 87 THR A N 1
ATOM 720 C CA . THR A 1 87 ? 16.281 9.691 23.974 1.00 50.78 87 THR A CA 1
ATOM 721 C C . THR A 1 87 ? 17.526 10.230 24.683 1.00 50.78 87 THR A C 1
ATOM 723 O O . THR A 1 87 ? 17.611 10.122 25.905 1.00 50.78 87 THR A O 1
ATOM 726 N N . LYS A 1 88 ? 18.466 10.868 23.971 1.00 48.53 88 LYS A N 1
ATOM 727 C CA . LYS A 1 88 ? 19.703 11.413 24.572 1.00 48.53 88 LYS A CA 1
ATOM 728 C C . LYS A 1 88 ? 19.497 12.667 25.422 1.00 48.53 88 LYS A C 1
ATOM 730 O O . LYS A 1 88 ? 20.331 12.950 26.278 1.00 48.53 88 LYS A O 1
ATOM 735 N N . THR A 1 89 ? 18.407 13.406 25.219 1.00 40.81 89 THR A N 1
ATOM 736 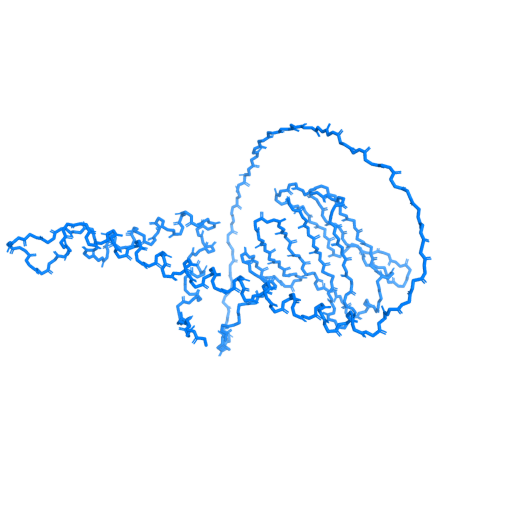C CA . THR A 1 89 ? 18.142 14.653 25.961 1.00 40.81 89 THR A CA 1
ATOM 737 C C . THR A 1 89 ? 17.641 14.388 27.387 1.00 40.81 89 THR A C 1
ATOM 739 O O . THR A 1 89 ? 17.822 15.229 28.260 1.00 40.81 89 THR A O 1
ATOM 742 N N . ILE A 1 90 ? 17.068 13.206 27.650 1.00 46.16 90 ILE A N 1
ATOM 743 C CA . ILE A 1 90 ? 16.510 12.831 28.963 1.00 46.16 90 ILE A CA 1
ATOM 744 C C . ILE A 1 90 ? 17.581 12.213 29.885 1.00 46.16 90 ILE A C 1
ATOM 746 O O . ILE A 1 90 ? 17.542 12.401 31.100 1.00 46.16 90 ILE A O 1
ATOM 750 N N . THR A 1 91 ? 18.592 11.527 29.336 1.00 37.25 91 THR A N 1
ATOM 751 C CA . THR A 1 91 ? 19.630 10.810 30.115 1.00 37.25 91 THR A CA 1
ATOM 752 C C . THR A 1 91 ? 20.667 11.719 30.803 1.00 37.25 91 THR A C 1
ATOM 754 O O . THR A 1 91 ? 21.661 11.231 31.337 1.00 37.25 91 THR A O 1
ATOM 757 N N . SER A 1 92 ? 20.474 13.039 30.786 1.00 40.44 92 SER A N 1
ATOM 758 C CA . SER A 1 92 ? 21.390 14.035 31.359 1.00 40.44 92 SER A CA 1
ATOM 759 C C . SER A 1 92 ? 21.002 14.521 32.763 1.00 40.44 92 SER A C 1
ATOM 761 O O . SER A 1 92 ? 21.826 15.164 33.410 1.00 40.44 92 SE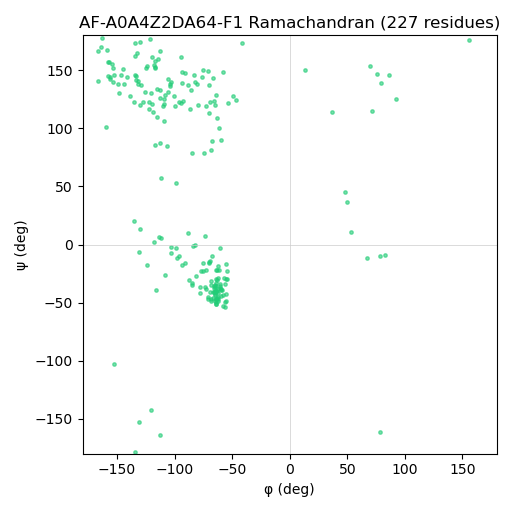R A O 1
ATOM 763 N N . ILE A 1 93 ? 19.788 14.215 33.246 1.00 45.56 93 ILE A N 1
ATOM 764 C CA . ILE A 1 93 ? 19.247 14.767 34.507 1.00 45.56 93 ILE A CA 1
ATOM 765 C C . ILE A 1 93 ? 19.181 13.735 35.650 1.00 45.56 93 ILE A C 1
ATOM 767 O O . ILE A 1 93 ? 19.299 14.120 36.809 1.00 45.56 93 ILE A O 1
ATOM 771 N N . THR A 1 94 ? 19.082 12.431 35.360 1.00 39.78 94 THR A N 1
ATOM 772 C CA . THR A 1 94 ? 18.942 11.392 36.403 1.00 39.78 94 THR A CA 1
ATOM 773 C C . THR A 1 94 ? 20.123 10.421 36.415 1.00 39.78 94 THR A C 1
ATOM 775 O O . THR A 1 94 ? 20.075 9.345 35.820 1.00 39.78 94 THR A O 1
ATOM 778 N N . LYS A 1 95 ? 21.186 10.797 37.134 1.00 37.84 95 LYS A N 1
ATOM 779 C CA . LYS A 1 95 ? 22.240 9.880 37.594 1.00 37.84 95 LYS A CA 1
ATOM 780 C C . LYS A 1 95 ? 22.196 9.758 39.116 1.00 37.84 95 LYS A C 1
ATOM 782 O O . LYS A 1 95 ? 22.935 10.445 39.807 1.00 37.84 95 LYS A O 1
ATOM 787 N N . GLU A 1 96 ? 21.385 8.833 39.612 1.00 34.50 96 GLU A N 1
ATOM 788 C CA . GLU A 1 96 ? 21.597 8.210 40.920 1.00 34.50 96 GLU A CA 1
ATOM 789 C C . GLU A 1 96 ? 21.068 6.767 40.869 1.00 34.50 96 GLU A C 1
ATOM 791 O O . GLU A 1 96 ? 19.980 6.503 40.362 1.00 34.50 96 GLU A O 1
ATOM 796 N N . GLU A 1 97 ? 21.897 5.825 41.313 1.00 34.31 97 GLU A N 1
ATOM 797 C CA . GLU A 1 97 ? 21.665 4.371 41.340 1.00 34.31 97 GLU A CA 1
ATOM 798 C C . GLU A 1 97 ? 21.699 3.936 42.822 1.00 34.31 97 GLU A C 1
ATOM 800 O O . GLU A 1 97 ? 22.383 4.616 43.600 1.00 34.31 97 GLU A O 1
ATOM 805 N N . PRO A 1 98 ? 21.052 2.826 43.257 1.00 41.56 98 PRO A N 1
ATOM 806 C CA . PRO A 1 98 ? 21.714 1.520 43.086 1.00 41.56 98 PRO A CA 1
ATOM 807 C C . PRO A 1 98 ? 20.848 0.219 43.033 1.00 41.56 98 PRO A C 1
ATOM 809 O O . PRO A 1 98 ? 19.996 -0.009 43.888 1.00 41.56 98 PRO A O 1
ATOM 812 N N . LYS A 1 99 ? 21.293 -0.732 42.187 1.00 27.50 99 LYS A N 1
ATOM 813 C CA . LYS A 1 99 ? 21.490 -2.194 42.445 1.00 27.50 99 LYS A CA 1
ATOM 814 C C . LYS A 1 99 ? 20.359 -3.266 42.458 1.00 27.50 99 LYS A C 1
ATOM 816 O O . LYS A 1 99 ? 19.381 -3.183 43.188 1.00 27.50 99 LYS A O 1
ATOM 821 N N . ASN A 1 100 ? 20.740 -4.411 41.844 1.00 27.89 100 ASN A N 1
ATOM 822 C CA . ASN A 1 100 ? 20.301 -5.829 42.002 1.00 27.89 100 ASN A CA 1
ATOM 823 C C . ASN A 1 100 ? 18.923 -6.234 41.378 1.00 27.89 100 ASN A C 1
ATOM 825 O O . ASN A 1 100 ? 18.020 -5.413 41.333 1.00 27.89 100 ASN A O 1
ATOM 829 N N . THR A 1 101 ? 18.657 -7.458 40.853 1.00 25.73 101 THR A N 1
ATOM 830 C CA . THR A 1 101 ? 19.310 -8.798 40.999 1.00 25.73 101 THR A CA 1
ATOM 831 C C . THR A 1 101 ? 19.059 -9.782 39.799 1.00 25.73 101 THR A C 1
ATOM 833 O O . THR A 1 101 ? 17.946 -9.830 39.298 1.00 25.73 101 THR A O 1
ATOM 836 N N . ASN A 1 102 ? 20.065 -10.596 39.405 1.00 29.83 102 ASN A N 1
ATOM 837 C CA . ASN A 1 102 ? 20.126 -11.934 38.713 1.00 29.83 102 ASN A CA 1
ATOM 838 C C . ASN A 1 102 ? 19.172 -12.445 37.561 1.00 29.83 102 ASN A C 1
ATOM 840 O O . ASN A 1 102 ? 18.025 -12.790 37.814 1.00 29.83 102 ASN A O 1
ATOM 844 N N . ILE A 1 103 ? 19.740 -12.651 36.341 1.00 27.30 103 ILE A N 1
ATOM 845 C CA . ILE A 1 103 ? 19.959 -13.891 35.482 1.00 27.30 103 ILE A CA 1
ATOM 846 C C . ILE A 1 103 ? 19.197 -15.218 35.849 1.00 27.30 103 ILE A C 1
ATOM 848 O O . ILE A 1 103 ? 19.104 -15.414 37.062 1.00 27.30 103 ILE A O 1
ATOM 852 N N . PRO A 1 104 ? 18.795 -16.212 34.963 1.00 35.47 104 PRO A N 1
ATOM 853 C CA . PRO A 1 104 ? 18.964 -16.526 33.486 1.00 35.47 104 PRO A CA 1
ATOM 854 C C . PRO A 1 104 ? 17.606 -16.654 32.682 1.00 35.47 104 PRO A C 1
ATOM 856 O O . PRO A 1 104 ? 16.570 -16.471 33.301 1.00 35.47 104 PRO A O 1
ATOM 859 N N . VAL A 1 105 ? 17.390 -16.874 31.355 1.00 26.50 105 VAL A N 1
ATOM 860 C CA . VAL A 1 105 ? 18.020 -17.511 30.139 1.00 26.50 105 VAL A CA 1
ATOM 861 C C . VAL A 1 105 ? 17.631 -19.001 29.860 1.00 26.50 105 VAL A C 1
ATOM 863 O O . VAL A 1 105 ? 17.901 -19.815 30.734 1.00 26.50 105 VAL A O 1
ATOM 866 N N . SER A 1 106 ? 17.111 -19.503 28.698 1.00 30.81 106 SER A N 1
ATOM 867 C CA . SER A 1 106 ? 16.407 -18.922 27.498 1.00 30.81 106 SER A CA 1
ATOM 868 C C . SER A 1 106 ? 15.408 -19.901 26.724 1.00 30.81 106 SER A C 1
ATOM 870 O O . SER A 1 106 ? 14.301 -20.011 27.241 1.00 30.81 106 SER A O 1
ATOM 872 N N . PRO A 1 107 ? 15.632 -20.556 25.527 1.00 39.25 107 PRO A N 1
ATOM 873 C CA . PRO A 1 107 ? 14.558 -20.971 24.547 1.00 39.25 107 PRO A CA 1
ATOM 874 C C . PRO A 1 107 ? 14.655 -22.471 24.046 1.00 39.25 107 PRO A C 1
ATOM 876 O O . PRO A 1 107 ? 15.286 -23.228 24.786 1.00 39.25 107 PRO A O 1
ATOM 879 N N . PRO A 1 108 ? 14.202 -22.979 22.840 1.00 44.78 108 PRO A N 1
ATOM 880 C CA . PRO A 1 108 ? 13.239 -22.564 21.764 1.00 44.78 108 PRO A CA 1
ATOM 881 C C . PRO A 1 108 ? 12.249 -23.690 21.251 1.00 44.78 108 PRO A C 1
ATOM 883 O O . PRO A 1 108 ? 12.346 -24.824 21.712 1.00 44.78 108 PRO A O 1
ATOM 886 N N . SER A 1 109 ? 11.361 -23.424 20.253 1.00 29.59 109 SER A N 1
ATOM 887 C CA . SER A 1 109 ? 10.817 -24.332 19.162 1.00 29.59 109 SER A CA 1
ATOM 888 C C . SER A 1 109 ? 9.431 -23.876 18.608 1.00 29.59 109 SER A C 1
ATOM 890 O O . SER A 1 109 ? 8.851 -22.953 19.169 1.00 29.59 109 SER A O 1
ATOM 892 N N . SER A 1 110 ? 8.824 -24.514 17.584 1.00 28.33 110 SER A N 1
ATOM 893 C CA . SER A 1 110 ? 9.067 -24.401 16.116 1.00 28.33 110 SER A CA 1
ATOM 894 C C . SER A 1 110 ? 7.834 -24.885 15.292 1.00 28.33 110 SER A C 1
ATOM 896 O O . SER A 1 110 ? 6.972 -25.541 15.865 1.00 28.33 110 SER A O 1
ATOM 898 N N . ASP A 1 111 ? 7.790 -24.611 13.966 1.00 28.25 111 ASP A N 1
ATOM 899 C CA . ASP A 1 111 ? 6.850 -25.179 12.946 1.00 28.25 111 ASP A CA 1
ATOM 900 C C . ASP A 1 111 ? 5.342 -24.753 13.028 1.00 28.25 111 ASP A C 1
ATOM 902 O O . ASP A 1 111 ? 4.867 -24.428 14.108 1.00 28.25 111 ASP A O 1
ATOM 906 N N . LYS A 1 112 ? 4.483 -24.723 11.976 1.00 27.45 112 LYS A N 1
ATOM 907 C CA . LYS A 1 112 ? 4.611 -24.649 10.488 1.00 27.45 112 LYS A CA 1
ATOM 908 C C . LYS A 1 112 ? 3.251 -24.310 9.790 1.00 27.45 112 LYS A C 1
ATOM 910 O O . LYS A 1 112 ? 2.199 -24.474 10.392 1.00 27.45 112 LYS A O 1
ATOM 915 N N . ASP A 1 113 ? 3.332 -23.959 8.496 1.00 26.17 113 ASP A N 1
ATOM 916 C CA . ASP A 1 113 ? 2.384 -24.199 7.369 1.00 26.17 113 ASP A CA 1
ATOM 917 C C . ASP A 1 113 ? 0.996 -23.497 7.186 1.00 26.17 113 ASP A C 1
ATOM 919 O O . ASP A 1 113 ? 0.001 -23.841 7.812 1.00 26.17 113 ASP A O 1
ATOM 923 N N . VAL A 1 114 ? 0.935 -22.710 6.085 1.00 27.08 114 VAL A N 1
ATOM 924 C CA . VAL A 1 114 ? -0.066 -22.727 4.969 1.00 27.08 114 VAL A CA 1
ATOM 925 C C . VAL A 1 114 ? -1.410 -21.939 5.045 1.00 27.08 114 VAL A C 1
ATOM 927 O O . VAL A 1 114 ? -2.022 -21.745 6.084 1.00 27.08 114 VAL A O 1
ATOM 930 N N . CYS A 1 115 ? -1.802 -21.471 3.841 1.00 27.66 115 CYS A N 1
ATOM 931 C CA . CYS A 1 115 ? -2.963 -20.719 3.308 1.00 27.66 115 CYS A CA 1
ATOM 932 C C . CYS A 1 115 ? -4.384 -21.113 3.827 1.00 27.66 115 CYS A C 1
ATOM 934 O O . CYS A 1 115 ? -4.538 -22.108 4.521 1.00 27.66 115 CYS A O 1
ATOM 936 N N . ASP A 1 116 ? -5.501 -20.427 3.514 1.00 24.34 116 ASP A N 1
ATOM 937 C CA . ASP A 1 116 ? -5.869 -19.690 2.281 1.00 24.34 116 ASP A CA 1
ATOM 938 C C . ASP A 1 116 ? -7.056 -18.696 2.475 1.00 24.34 116 ASP A C 1
ATOM 940 O O . ASP A 1 116 ? -7.644 -18.626 3.558 1.00 24.34 116 ASP A O 1
ATOM 944 N N . CYS A 1 117 ? -7.440 -17.934 1.436 1.00 26.19 117 CYS A N 1
ATOM 945 C CA . CYS A 1 117 ? -8.534 -16.945 1.465 1.00 26.19 117 CYS A CA 1
ATOM 946 C C . CYS A 1 117 ? -9.549 -17.080 0.307 1.00 26.19 117 CYS A C 1
ATOM 948 O O . CYS A 1 117 ? -9.187 -16.839 -0.846 1.00 26.19 117 CYS A O 1
ATOM 950 N N . PRO A 1 118 ? -10.849 -17.309 0.588 1.00 34.75 118 PRO A N 1
ATOM 951 C CA . PRO A 1 118 ? -11.915 -17.188 -0.404 1.00 34.75 118 PRO A CA 1
ATOM 952 C C . PRO A 1 118 ? -12.438 -15.745 -0.495 1.00 34.75 118 PRO A C 1
ATOM 954 O O . PRO A 1 118 ? -13.038 -15.223 0.445 1.00 34.75 118 PRO A O 1
ATOM 957 N N . SER A 1 119 ? -12.260 -15.112 -1.652 1.00 32.28 119 SER A N 1
ATOM 958 C CA . SER A 1 119 ? -12.926 -13.852 -2.006 1.00 32.28 119 SER A CA 1
ATOM 959 C C . SER A 1 119 ? -14.421 -14.065 -2.257 1.00 32.28 119 SER A C 1
ATOM 961 O O . SER A 1 119 ? -14.796 -15.071 -2.858 1.00 32.28 119 SER A O 1
ATOM 963 N N . ASN A 1 120 ? -15.263 -13.066 -1.973 1.00 28.95 120 ASN A N 1
ATOM 964 C CA . ASN A 1 120 ? -16.413 -12.816 -2.847 1.00 28.95 120 ASN A CA 1
ATOM 965 C C . ASN A 1 120 ? -16.885 -11.357 -2.814 1.00 28.95 120 ASN A C 1
ATOM 967 O O . ASN A 1 120 ? -16.700 -10.652 -1.822 1.00 28.95 120 ASN A O 1
ATOM 971 N N . SER A 1 121 ? -17.475 -10.905 -3.917 1.00 32.31 121 SER A N 1
ATOM 972 C CA . SER A 1 121 ? -17.876 -9.515 -4.149 1.00 32.31 121 SER A CA 1
ATOM 973 C C . SER A 1 121 ? -19.391 -9.375 -4.310 1.00 32.31 121 SER A C 1
ATOM 975 O O . SER A 1 121 ? -20.076 -10.321 -4.688 1.00 32.31 121 SER A O 1
ATOM 977 N N . THR A 1 122 ? -19.916 -8.170 -4.071 1.00 24.78 122 THR A N 1
ATOM 978 C CA . THR A 1 122 ? -21.042 -7.567 -4.813 1.00 24.78 122 THR A CA 1
ATOM 979 C C . THR A 1 122 ? -21.107 -6.080 -4.468 1.00 24.78 122 THR A C 1
ATOM 981 O O . THR A 1 122 ? -20.878 -5.690 -3.325 1.00 24.78 122 THR A O 1
ATOM 984 N N . SER A 1 123 ? -21.393 -5.245 -5.465 1.00 31.33 123 SER A N 1
ATOM 985 C CA . SER A 1 123 ? -21.477 -3.793 -5.341 1.00 31.33 123 SER A CA 1
ATOM 986 C C . SER A 1 123 ? -22.922 -3.292 -5.363 1.00 31.33 123 SER A C 1
ATOM 988 O O . SER A 1 123 ? -23.752 -3.741 -6.151 1.00 31.33 123 SER A O 1
ATOM 990 N N . SER A 1 124 ? -23.196 -2.272 -4.558 1.00 28.14 124 SER A N 1
ATOM 991 C CA . SER A 1 124 ? -24.255 -1.295 -4.807 1.00 28.14 124 SER A CA 1
ATOM 992 C C . SER A 1 124 ? -23.756 0.062 -4.312 1.00 28.14 124 SER A C 1
ATOM 994 O O . SER A 1 124 ? -23.055 0.145 -3.306 1.00 28.14 124 SER A O 1
ATOM 996 N N . GLY A 1 125 ? -24.020 1.122 -5.072 1.00 28.84 125 GLY A N 1
ATOM 997 C CA . GLY A 1 125 ? -23.470 2.448 -4.798 1.00 28.84 125 GLY A CA 1
ATOM 998 C C . GLY A 1 125 ? -24.524 3.537 -4.899 1.00 28.84 125 GLY A C 1
ATOM 999 O O . GLY A 1 125 ? -25.555 3.354 -5.543 1.00 28.84 125 GLY A O 1
ATOM 1000 N N . SER A 1 126 ? -24.206 4.689 -4.318 1.00 29.08 126 SER A N 1
ATOM 1001 C CA . SER A 1 126 ? -24.938 5.941 -4.494 1.00 29.08 126 SER A CA 1
ATOM 1002 C C . SER A 1 126 ? -23.943 7.062 -4.758 1.00 29.08 126 SER A C 1
ATOM 1004 O O . SER A 1 126 ? -22.869 7.099 -4.160 1.00 29.08 126 SER A O 1
ATOM 1006 N N . LYS A 1 127 ? -24.304 7.982 -5.652 1.00 38.56 127 LYS A N 1
ATOM 1007 C CA . LYS A 1 127 ? -23.610 9.264 -5.791 1.00 38.56 127 LYS A CA 1
ATOM 1008 C C . LYS A 1 127 ? -24.166 10.239 -4.756 1.00 38.56 127 LYS A C 1
ATOM 1010 O O . LYS A 1 127 ? -25.370 10.232 -4.519 1.00 38.56 127 LYS A O 1
ATOM 1015 N N . ASN A 1 128 ? -23.316 11.112 -4.232 1.00 29.05 128 ASN A N 1
ATOM 1016 C CA . ASN A 1 128 ? -23.448 12.549 -4.473 1.00 29.05 128 ASN A CA 1
ATOM 1017 C C . ASN A 1 128 ? -22.149 13.270 -4.094 1.00 29.05 128 ASN A C 1
ATOM 1019 O O . ASN A 1 128 ? -21.200 12.655 -3.610 1.00 29.05 128 ASN A O 1
ATOM 1023 N N . GLU A 1 129 ? -22.086 14.543 -4.457 1.00 39.50 129 GLU A N 1
ATOM 1024 C CA . GLU A 1 129 ? -20.882 15.366 -4.474 1.00 39.50 129 GLU A CA 1
ATOM 1025 C C . GLU A 1 129 ? -20.688 16.093 -3.141 1.00 39.50 129 GLU A C 1
ATOM 1027 O O . GLU A 1 129 ? -21.660 16.558 -2.556 1.00 39.50 129 GLU A O 1
ATOM 1032 N N . GLU A 1 130 ? -19.436 16.309 -2.737 1.00 31.77 130 GLU A N 1
ATOM 1033 C CA . GLU A 1 130 ? -19.007 17.666 -2.390 1.00 31.77 130 GLU A CA 1
ATOM 1034 C C . GLU A 1 130 ? -17.497 17.831 -2.617 1.00 31.77 130 GLU A C 1
ATOM 1036 O O . GLU A 1 130 ? -16.721 16.877 -2.530 1.00 31.77 130 GLU A O 1
ATOM 1041 N N . ASN A 1 131 ? -17.096 19.034 -3.030 1.00 37.25 131 ASN A N 1
ATOM 1042 C CA . ASN A 1 131 ? -15.806 19.287 -3.676 1.00 37.25 131 ASN A CA 1
ATOM 1043 C C . ASN A 1 131 ? -14.763 19.842 -2.696 1.00 37.25 131 ASN A C 1
ATOM 1045 O O . ASN A 1 131 ? -14.154 20.884 -2.943 1.00 37.25 131 ASN A O 1
ATOM 1049 N N . GLU A 1 132 ? -14.554 19.149 -1.576 1.00 32.44 132 GLU A N 1
ATOM 1050 C CA . GLU A 1 132 ? -13.356 19.389 -0.777 1.00 32.44 132 GLU A CA 1
ATOM 1051 C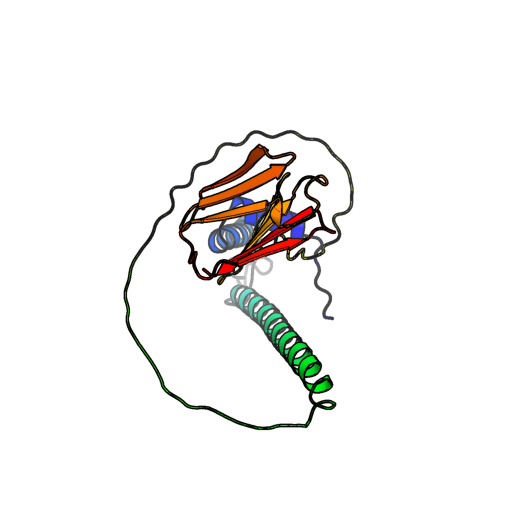 C . GLU A 1 132 ? -12.144 18.802 -1.499 1.00 32.44 132 GLU A C 1
ATOM 1053 O O . GLU A 1 132 ? -12.039 17.594 -1.737 1.00 32.44 132 GLU A O 1
ATOM 1058 N N . SER A 1 133 ? -11.190 19.672 -1.828 1.00 37.69 133 SER A N 1
ATOM 1059 C CA . SER A 1 133 ? -9.881 19.261 -2.310 1.00 37.69 133 SER A CA 1
ATOM 1060 C C . SER A 1 133 ? -9.195 18.438 -1.222 1.00 37.69 133 SER A C 1
ATOM 1062 O O . SER A 1 133 ? -8.636 19.005 -0.280 1.00 37.69 133 SER A O 1
ATOM 1064 N N . ARG A 1 134 ? -9.226 17.107 -1.357 1.00 36.72 134 ARG A N 1
ATOM 1065 C CA . ARG A 1 134 ? -8.460 16.178 -0.519 1.00 36.72 134 ARG A CA 1
ATOM 1066 C C . ARG A 1 134 ? -6.971 16.474 -0.664 1.00 36.72 134 ARG A C 1
ATOM 1068 O O . ARG A 1 134 ? -6.297 15.925 -1.536 1.00 36.72 134 ARG A O 1
ATOM 1075 N N . VAL A 1 135 ? -6.479 17.366 0.194 1.00 32.47 135 VAL A N 1
ATOM 1076 C CA . VAL A 1 135 ? -5.055 17.589 0.432 1.00 32.47 135 VAL A CA 1
ATOM 1077 C C . VAL A 1 135 ? -4.432 16.222 0.671 1.00 32.47 135 VAL A C 1
ATOM 1079 O O . VAL A 1 135 ? -4.927 15.465 1.505 1.00 32.47 135 VAL A O 1
ATOM 1082 N N . TYR A 1 136 ? -3.363 15.900 -0.061 1.00 37.12 136 TYR A N 1
ATOM 1083 C CA . TYR A 1 136 ? -2.589 14.698 0.217 1.00 37.12 136 TYR A CA 1
ATOM 1084 C C . TYR A 1 136 ? -1.896 14.866 1.569 1.00 37.12 136 TYR A C 1
ATOM 1086 O O . TYR A 1 136 ? -0.769 15.350 1.682 1.00 37.12 136 TYR A O 1
ATOM 1094 N N . GLN A 1 137 ? -2.606 14.464 2.610 1.00 37.03 137 GLN A N 1
ATOM 1095 C CA . GLN A 1 137 ? -2.006 13.937 3.808 1.00 37.03 137 GLN A CA 1
ATOM 1096 C C . GLN A 1 137 ? -1.960 12.427 3.592 1.00 37.03 137 GLN A C 1
ATOM 1098 O O . GLN A 1 137 ? -2.986 11.806 3.315 1.00 37.03 137 GLN A O 1
ATOM 1103 N N . ALA A 1 138 ? -0.765 11.841 3.676 1.00 44.88 138 ALA A N 1
ATOM 1104 C CA . ALA A 1 138 ? -0.625 10.398 3.808 1.00 44.88 138 ALA A CA 1
ATOM 1105 C C . ALA A 1 138 ? -1.152 10.027 5.198 1.00 44.88 138 ALA A C 1
ATOM 1107 O O . ALA A 1 138 ? -0.382 9.968 6.156 1.00 44.88 138 ALA A O 1
ATOM 1108 N N . ASP A 1 139 ? -2.474 9.914 5.312 1.00 54.97 139 ASP A N 1
ATOM 1109 C CA . ASP A 1 139 ? -3.168 9.661 6.565 1.00 54.97 139 ASP A CA 1
ATOM 1110 C C . ASP A 1 139 ? -2.742 8.281 7.097 1.00 54.97 139 ASP A C 1
ATOM 1112 O O . ASP A 1 139 ? -3.075 7.257 6.486 1.00 54.97 139 ASP A O 1
ATOM 1116 N N . PRO A 1 140 ? -1.953 8.224 8.190 1.00 56.06 140 PRO A N 1
ATOM 1117 C CA . PRO A 1 140 ? -1.416 6.961 8.689 1.00 56.06 140 PRO A CA 1
ATOM 1118 C C . PRO A 1 140 ? -2.536 6.019 9.148 1.00 56.06 140 PRO A C 1
ATOM 1120 O O . PRO A 1 140 ? -2.358 4.801 9.137 1.00 56.06 140 PRO A O 1
ATOM 1123 N N . ASP A 1 141 ? -3.708 6.571 9.468 1.00 63.91 141 ASP A N 1
ATOM 1124 C CA . ASP A 1 141 ? -4.875 5.845 9.955 1.00 63.91 141 ASP A CA 1
ATOM 1125 C C . ASP A 1 141 ? -5.530 4.969 8.873 1.00 63.91 141 ASP A C 1
ATOM 1127 O O . ASP A 1 141 ? -6.310 4.079 9.210 1.00 63.91 141 ASP A O 1
ATOM 1131 N N . CYS A 1 142 ? -5.211 5.177 7.586 1.00 64.81 142 CYS A N 1
ATOM 1132 C CA . CYS A 1 142 ? -5.708 4.362 6.469 1.00 64.81 142 CYS A CA 1
ATOM 1133 C C . CYS A 1 142 ? -4.628 3.858 5.488 1.00 64.81 142 CYS A C 1
ATOM 1135 O O . CYS A 1 142 ? -4.961 3.344 4.417 1.00 64.81 142 CYS A O 1
ATOM 1137 N N . TYR A 1 143 ? -3.338 3.937 5.839 1.00 69.88 143 TYR A N 1
ATOM 1138 C CA . TYR A 1 143 ? -2.243 3.394 5.021 1.00 69.88 143 TYR A CA 1
ATOM 1139 C C . TYR A 1 143 ? -2.463 1.906 4.670 1.00 69.88 143 TYR A C 1
ATOM 1141 O O . TYR A 1 143 ? -2.629 1.069 5.555 1.00 69.88 143 TYR A O 1
ATOM 1149 N N . ASN A 1 144 ? -2.495 1.582 3.369 1.00 77.12 144 ASN A N 1
ATOM 1150 C CA . ASN A 1 144 ? -2.860 0.266 2.807 1.00 77.12 144 ASN A CA 1
ATOM 1151 C C . ASN A 1 144 ? -4.219 -0.320 3.266 1.00 77.12 144 ASN A C 1
ATOM 1153 O O . ASN A 1 144 ? -4.494 -1.487 2.982 1.00 77.12 144 ASN A O 1
ATOM 1157 N N . GLY A 1 145 ? -5.066 0.453 3.950 1.00 84.12 145 GLY A N 1
ATOM 1158 C CA . GLY A 1 145 ? -6.350 0.013 4.496 1.00 84.12 145 GLY A CA 1
ATOM 1159 C C . GLY A 1 145 ? -7.530 0.814 3.946 1.00 84.12 145 GLY A C 1
ATOM 1160 O O . GLY A 1 145 ? -7.566 1.145 2.758 1.00 84.12 145 GLY A O 1
ATOM 1161 N N . ALA A 1 146 ? -8.535 1.095 4.783 1.00 76.12 146 ALA A N 1
ATOM 1162 C CA . ALA A 1 146 ? -9.710 1.867 4.371 1.00 76.12 146 ALA A CA 1
ATOM 1163 C C . ALA A 1 146 ? -10.466 2.539 5.529 1.00 76.12 146 ALA A C 1
ATOM 1165 O O . ALA A 1 146 ? -10.668 1.964 6.599 1.00 76.12 146 ALA A O 1
ATOM 1166 N N . THR A 1 147 ? -11.010 3.722 5.251 1.00 80.50 147 THR A N 1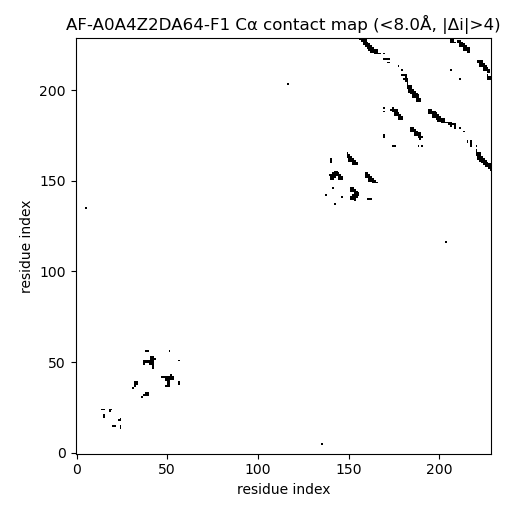
ATOM 1167 C CA . THR A 1 147 ? -12.013 4.394 6.088 1.00 80.50 147 THR A CA 1
ATOM 1168 C C . THR A 1 147 ? -13.411 3.819 5.841 1.00 80.50 147 THR A C 1
ATOM 1170 O O . THR A 1 147 ? -13.812 3.593 4.696 1.00 80.50 147 THR A O 1
ATOM 1173 N N . ARG A 1 148 ? -14.176 3.614 6.916 1.00 83.31 148 ARG A N 1
ATOM 1174 C CA . ARG A 1 148 ? -15.611 3.289 6.937 1.00 83.31 148 ARG A CA 1
ATOM 1175 C C . ARG A 1 148 ? -16.337 4.235 7.904 1.00 83.31 148 ARG A C 1
ATOM 1177 O O . ARG A 1 148 ? -15.719 5.029 8.619 1.00 83.31 148 ARG A O 1
ATOM 1184 N N . ASP A 1 149 ? -17.661 4.140 7.948 1.00 81.38 149 ASP A N 1
ATOM 1185 C CA . ASP A 1 149 ? -18.499 5.062 8.723 1.00 81.38 149 ASP A CA 1
ATOM 1186 C C . ASP A 1 149 ? -18.195 4.990 10.226 1.00 81.38 149 ASP A C 1
ATOM 1188 O O . ASP A 1 149 ? -17.973 6.020 10.864 1.00 81.38 149 ASP A O 1
ATOM 1192 N N . ASN A 1 150 ? -18.098 3.776 10.778 1.00 84.19 150 ASN A N 1
ATOM 1193 C CA . ASN A 1 150 ? -17.880 3.515 12.204 1.00 84.19 150 ASN A CA 1
ATOM 1194 C C . ASN A 1 150 ? -16.442 3.092 12.577 1.00 84.19 150 ASN A C 1
ATOM 1196 O O . ASN A 1 150 ? -16.138 3.001 13.765 1.00 84.19 150 ASN A O 1
ATOM 1200 N N . TYR A 1 151 ? -15.550 2.849 11.611 1.00 87.56 151 TYR A N 1
ATOM 1201 C CA . TYR A 1 151 ? -14.141 2.529 11.880 1.00 87.56 151 TYR A CA 1
ATOM 1202 C C . TYR A 1 151 ? -13.216 2.899 10.715 1.00 87.56 151 TYR A C 1
ATOM 1204 O O . TYR A 1 151 ? -13.636 2.922 9.561 1.00 87.56 151 TYR A O 1
ATOM 1212 N N . THR A 1 152 ? -11.946 3.136 11.016 1.00 85.81 152 THR A N 1
ATOM 1213 C CA . THR A 1 152 ? -10.844 3.229 10.046 1.00 85.81 152 THR A CA 1
ATOM 1214 C C . THR A 1 152 ? -9.859 2.100 10.349 1.00 85.81 152 THR A C 1
ATOM 1216 O O . THR A 1 152 ? -9.770 1.656 11.495 1.00 85.81 152 THR A O 1
ATOM 1219 N N . TRP A 1 153 ? -9.132 1.611 9.350 1.00 88.00 153 TRP A N 1
ATOM 1220 C CA . TRP A 1 153 ? -8.018 0.689 9.569 1.00 88.00 153 TRP A CA 1
ATOM 1221 C C . TRP A 1 153 ? -6.887 0.928 8.570 1.00 88.00 153 TRP A C 1
ATOM 1223 O O . TRP A 1 153 ? -7.142 1.324 7.426 1.00 88.00 153 TRP A O 1
ATOM 1233 N N . SER A 1 154 ? -5.668 0.618 8.998 1.00 83.25 154 SER A N 1
ATOM 1234 C CA . SER A 1 154 ? -4.437 0.598 8.206 1.00 83.25 154 SER A CA 1
ATOM 1235 C C . SER A 1 154 ? -3.653 -0.693 8.467 1.00 83.25 154 SER A C 1
ATOM 1237 O O . SER A 1 154 ? -3.952 -1.445 9.395 1.00 83.25 154 SER A O 1
ATOM 1239 N N . GLN A 1 155 ? -2.684 -1.004 7.605 1.00 80.00 155 GLN A N 1
ATOM 1240 C CA . GLN A 1 155 ? -1.848 -2.202 7.731 1.00 80.00 155 GLN A CA 1
ATOM 1241 C C . GLN A 1 155 ? -0.421 -1.961 7.232 1.00 80.00 155 GLN A C 1
ATOM 1243 O O . GLN A 1 155 ? -0.194 -1.262 6.236 1.00 80.00 155 GLN A O 1
ATOM 1248 N N . THR A 1 156 ? 0.549 -2.607 7.873 1.00 74.50 156 THR A N 1
ATOM 1249 C CA . THR A 1 156 ? 1.892 -2.800 7.315 1.00 74.50 156 THR A CA 1
ATOM 1250 C C . THR A 1 156 ? 2.131 -4.285 7.018 1.00 74.50 156 THR A C 1
ATOM 1252 O O . THR A 1 156 ? 1.196 -5.072 6.924 1.00 74.50 156 THR A O 1
ATOM 1255 N N . ILE A 1 157 ? 3.390 -4.685 6.822 1.00 73.44 157 ILE A N 1
ATOM 1256 C CA . ILE A 1 157 ? 3.780 -6.095 6.660 1.00 73.44 157 ILE A CA 1
ATOM 1257 C C . ILE A 1 157 ? 3.9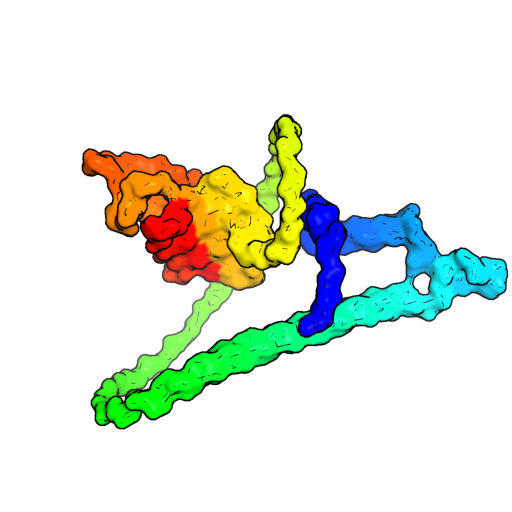80 -6.821 8.008 1.00 73.44 157 ILE A C 1
ATOM 1259 O O . ILE A 1 157 ? 4.346 -7.992 8.017 1.00 73.44 157 ILE A O 1
ATOM 1263 N N . LYS A 1 158 ? 3.808 -6.123 9.139 1.00 76.06 158 LYS A N 1
ATOM 1264 C CA . LYS A 1 158 ? 4.013 -6.652 10.502 1.00 76.06 158 LYS A CA 1
ATOM 1265 C C . LYS A 1 158 ? 2.804 -6.513 11.419 1.00 76.06 158 LYS A C 1
ATOM 1267 O O . LYS A 1 158 ? 2.783 -7.107 12.491 1.00 76.06 158 LYS A O 1
ATOM 1272 N N . ASP A 1 159 ? 1.871 -5.646 11.056 1.00 81.38 159 ASP A N 1
ATOM 1273 C CA . ASP A 1 159 ? 0.850 -5.165 11.968 1.00 81.38 159 ASP A CA 1
ATOM 1274 C C . ASP A 1 159 ? -0.381 -4.635 11.226 1.00 81.38 159 ASP A C 1
ATOM 1276 O O . ASP A 1 159 ? -0.328 -4.273 10.045 1.00 81.38 159 ASP A O 1
ATOM 1280 N N . ILE A 1 160 ? -1.504 -4.628 11.940 1.00 85.81 160 ILE A N 1
ATOM 1281 C CA . ILE A 1 160 ? -2.766 -4.011 11.527 1.00 85.81 160 ILE A CA 1
ATOM 1282 C C . ILE A 1 160 ? -3.173 -3.047 12.640 1.00 85.81 160 ILE A C 1
ATOM 1284 O O . ILE A 1 160 ? -3.212 -3.435 13.809 1.00 85.81 160 ILE A O 1
ATOM 1288 N N . ASP A 1 161 ? -3.518 -1.819 12.268 1.00 87.31 161 ASP A N 1
ATOM 1289 C CA . ASP A 1 161 ? -4.097 -0.822 13.164 1.00 87.31 161 ASP A CA 1
ATOM 1290 C C . ASP A 1 161 ? -5.591 -0.670 12.852 1.00 87.31 161 ASP A C 1
ATOM 1292 O O . ASP A 1 161 ? -5.982 -0.499 11.695 1.00 87.31 161 ASP A O 1
ATOM 1296 N N . ILE A 1 162 ? -6.453 -0.717 13.872 1.00 89.00 162 ILE A N 1
ATOM 1297 C CA . ILE A 1 162 ? -7.902 -0.492 13.712 1.00 89.00 162 ILE A CA 1
ATOM 1298 C C . ILE A 1 162 ? -8.367 0.574 14.704 1.00 89.00 162 ILE A C 1
ATOM 1300 O O . ILE A 1 162 ? -8.239 0.397 15.914 1.00 89.00 162 ILE A O 1
ATOM 1304 N N . LYS A 1 163 ? -8.965 1.657 14.199 1.00 89.12 163 LYS A N 1
ATOM 1305 C CA . LYS A 1 163 ? -9.570 2.728 15.000 1.00 89.12 163 LYS A CA 1
ATOM 1306 C C . LYS A 1 163 ? -11.089 2.691 14.883 1.00 89.12 163 LYS A C 1
ATOM 1308 O O . LYS A 1 163 ? -11.651 3.060 13.852 1.00 89.12 163 LYS A O 1
ATOM 1313 N N . ILE A 1 164 ? -11.771 2.247 15.934 1.00 89.19 164 ILE A N 1
ATOM 1314 C CA . ILE A 1 164 ? -13.238 2.178 15.992 1.00 89.19 164 ILE A CA 1
ATOM 1315 C C . ILE A 1 164 ? -13.764 3.428 16.693 1.00 89.19 164 ILE A C 1
ATOM 1317 O O . ILE A 1 164 ? -13.399 3.704 17.837 1.00 89.19 164 ILE A O 1
ATOM 1321 N N . LYS A 1 165 ? -14.636 4.179 16.012 1.00 87.50 165 LYS A N 1
ATOM 1322 C CA . LYS A 1 165 ? -15.317 5.348 16.583 1.00 87.50 165 LYS A CA 1
ATOM 1323 C C . LYS A 1 165 ? -16.329 4.863 17.620 1.00 87.50 165 LYS A C 1
ATOM 1325 O O . LYS A 1 165 ? -17.042 3.902 17.352 1.00 87.50 165 LYS A O 1
ATOM 1330 N N . VAL A 1 166 ? -16.427 5.519 18.772 1.00 85.31 166 VAL A N 1
ATOM 1331 C CA . VAL A 1 166 ? -17.433 5.237 19.811 1.00 85.31 166 VAL A CA 1
ATOM 1332 C C . VAL A 1 166 ? -18.396 6.418 19.995 1.00 85.31 166 VAL A C 1
ATOM 1334 O O . VAL A 1 166 ? -18.059 7.543 19.628 1.00 85.31 166 VAL A O 1
ATOM 1337 N N . PRO A 1 167 ? -19.591 6.213 20.578 1.00 83.19 167 PRO A N 1
ATOM 1338 C CA . PRO A 1 167 ? -20.484 7.312 20.936 1.00 83.19 167 PRO A CA 1
ATOM 1339 C C . PRO A 1 167 ? -19.902 8.184 22.060 1.00 83.19 167 PRO A C 1
ATOM 1341 O O . PRO A 1 167 ? -19.358 7.657 23.029 1.00 83.19 167 PRO A O 1
ATOM 1344 N N . GLU A 1 168 ? -20.128 9.499 21.999 1.00 78.75 168 GLU A N 1
ATOM 1345 C CA . GLU A 1 168 ? -19.709 10.495 23.012 1.00 78.75 168 GLU A CA 1
ATOM 1346 C C . GLU A 1 168 ? -20.182 10.183 24.446 1.00 78.75 168 GLU A C 1
ATOM 1348 O O . GLU A 1 168 ? -19.581 10.618 25.425 1.00 78.75 168 GLU A O 1
ATOM 1353 N N . SER A 1 169 ? -21.246 9.388 24.598 1.00 79.06 169 SER A N 1
ATOM 1354 C CA . SER A 1 169 ? -21.723 8.904 25.898 1.00 79.06 169 SER A CA 1
ATOM 1355 C C . SER A 1 169 ? -20.763 7.915 26.586 1.00 79.06 169 SER A C 1
ATOM 1357 O O . SER A 1 169 ? -20.936 7.605 27.767 1.00 79.06 169 SER A O 1
ATOM 1359 N N . VAL A 1 170 ? -19.725 7.428 25.897 1.00 79.81 170 VAL A N 1
ATOM 1360 C CA . VAL A 1 170 ? -18.650 6.601 26.466 1.00 79.81 170 VAL A CA 1
ATOM 1361 C C . VAL A 1 170 ? -17.566 7.499 27.075 1.00 79.81 170 VAL A C 1
ATOM 1363 O O . VAL A 1 170 ? -16.500 7.705 26.516 1.00 79.81 170 VAL A O 1
ATOM 1366 N N . MET A 1 171 ? -17.814 8.013 28.279 1.00 72.69 171 MET A N 1
ATOM 1367 C CA . MET A 1 171 ? -16.884 8.937 28.957 1.00 72.69 171 MET A CA 1
ATOM 1368 C C . MET A 1 171 ? -15.572 8.289 29.451 1.00 72.69 171 MET A C 1
ATOM 1370 O O . MET A 1 171 ? -14.638 8.995 29.828 1.00 72.69 171 MET A O 1
ATOM 1374 N N . ASN A 1 172 ? -15.490 6.955 29.545 1.00 80.62 172 ASN A N 1
ATOM 1375 C CA . ASN A 1 172 ? -14.342 6.267 30.148 1.00 80.62 172 ASN A CA 1
ATOM 1376 C C . ASN A 1 172 ? -14.171 4.813 29.664 1.00 80.62 172 ASN A C 1
ATOM 1378 O O . ASN A 1 172 ? -15.138 4.145 29.305 1.00 80.62 172 ASN A O 1
ATOM 1382 N N . ALA A 1 173 ? -12.945 4.292 29.773 1.00 81.19 173 ALA A N 1
ATOM 1383 C CA . ALA A 1 173 ? -12.588 2.943 29.329 1.00 81.19 173 ALA A CA 1
ATOM 1384 C C . ALA A 1 173 ? -13.299 1.800 30.086 1.00 81.19 173 ALA A C 1
ATOM 1386 O O . ALA A 1 173 ? -13.416 0.710 29.542 1.00 81.19 173 ALA A O 1
ATOM 1387 N N . ARG A 1 174 ? -13.817 2.010 31.310 1.00 85.62 174 ARG A N 1
ATOM 1388 C CA . ARG A 1 174 ? -14.562 0.969 32.061 1.00 85.62 174 ARG A CA 1
ATOM 1389 C C . ARG A 1 174 ? -15.980 0.747 31.513 1.00 85.62 174 ARG A C 1
ATOM 1391 O O . ARG A 1 174 ? -16.611 -0.263 31.829 1.00 85.62 174 ARG A O 1
ATOM 1398 N N . CYS A 1 175 ? -16.470 1.681 30.697 1.00 86.50 175 CYS A N 1
ATOM 1399 C CA . CYS A 1 175 ? -17.672 1.527 29.880 1.00 86.50 175 CYS A CA 1
ATOM 1400 C C . CYS A 1 175 ? -17.410 0.773 28.566 1.00 86.50 175 CYS A C 1
ATOM 1402 O O . CYS A 1 175 ? -18.358 0.570 27.814 1.00 86.50 175 CYS A O 1
ATOM 1404 N N . VAL A 1 176 ? -16.172 0.351 28.285 1.00 88.88 176 VAL A N 1
ATOM 1405 C CA . VAL A 1 176 ? -15.805 -0.448 27.109 1.00 88.88 176 VAL A CA 1
ATOM 1406 C C . VAL A 1 176 ? -15.316 -1.820 27.572 1.00 88.88 176 VAL A C 1
ATOM 1408 O O . VAL A 1 176 ? -14.526 -1.932 28.506 1.00 88.88 176 VAL A O 1
ATOM 1411 N N . SER A 1 177 ? -15.793 -2.873 26.919 1.00 89.62 177 SER A N 1
ATOM 1412 C CA . SER A 1 177 ? -15.305 -4.241 27.075 1.00 89.62 177 SER A CA 1
ATOM 1413 C C . SER A 1 177 ? -14.849 -4.727 25.705 1.00 89.62 177 SER A C 1
ATOM 1415 O O . SER A 1 177 ? -15.658 -4.787 24.782 1.00 89.62 177 SER A O 1
ATOM 1417 N N . VAL A 1 178 ? -13.558 -5.025 25.560 1.00 90.75 178 VAL A N 1
ATOM 1418 C CA . VAL A 1 178 ? -12.960 -5.519 24.313 1.00 90.75 178 VAL A CA 1
ATOM 1419 C C . VAL A 1 178 ? -12.598 -6.989 24.497 1.00 90.75 178 VAL A C 1
ATOM 1421 O O . VAL A 1 178 ? -11.850 -7.330 25.412 1.00 90.75 178 VAL A O 1
ATOM 1424 N N . ASN A 1 179 ? -13.094 -7.843 23.607 1.00 91.81 179 ASN A N 1
ATOM 1425 C CA . ASN A 1 179 ? -12.660 -9.226 23.458 1.00 91.81 179 ASN A CA 1
ATOM 1426 C C . ASN A 1 179 ? -11.960 -9.387 22.101 1.00 91.81 179 ASN A C 1
ATOM 1428 O O . ASN A 1 179 ? -12.531 -9.042 21.062 1.00 91.81 179 ASN A O 1
ATOM 1432 N N . ILE A 1 180 ? -10.733 -9.907 22.130 1.00 90.44 180 ILE A N 1
ATOM 1433 C CA . ILE A 1 180 ? -9.910 -10.181 20.950 1.00 90.44 180 ILE A CA 1
ATOM 1434 C C . ILE A 1 180 ? -9.631 -11.681 20.917 1.00 90.44 180 ILE A C 1
ATOM 1436 O O . ILE A 1 180 ? -8.941 -12.235 21.777 1.00 90.44 180 ILE A O 1
ATOM 1440 N N . GLU A 1 181 ? -10.165 -12.340 19.900 1.00 92.06 181 GLU A N 1
ATOM 1441 C CA . GLU A 1 181 ? -9.952 -13.753 19.623 1.00 92.06 181 GLU A CA 1
ATOM 1442 C C . GLU A 1 181 ? -9.152 -13.916 18.330 1.00 92.06 181 GLU A C 1
ATOM 1444 O O . GLU A 1 181 ? -8.994 -12.973 17.558 1.00 92.06 181 GLU A O 1
ATOM 1449 N N . ARG A 1 182 ? -8.638 -15.128 18.078 1.00 91.06 182 ARG A N 1
ATOM 1450 C CA . ARG A 1 182 ? -7.679 -15.384 16.989 1.00 91.06 182 ARG A CA 1
ATOM 1451 C C . ARG A 1 182 ? -8.179 -14.917 15.616 1.00 91.06 182 ARG A C 1
ATOM 1453 O O . ARG A 1 182 ? -7.358 -14.530 14.803 1.00 91.06 182 ARG A O 1
ATOM 1460 N N . LYS A 1 183 ? -9.496 -14.921 15.378 1.00 93.00 183 LYS A N 1
ATOM 1461 C CA . LYS A 1 183 ? -10.116 -14.483 14.118 1.00 93.00 183 LYS A CA 1
ATOM 1462 C C . LYS A 1 183 ? -11.348 -13.588 14.311 1.00 93.00 183 LYS A C 1
ATOM 1464 O O . LYS A 1 183 ? -12.179 -13.498 13.417 1.00 93.00 183 LYS A O 1
ATOM 1469 N N . HIS A 1 184 ? -11.516 -12.955 15.474 1.00 93.12 184 HIS A N 1
ATOM 1470 C CA . HIS A 1 184 ? -12.750 -12.228 15.797 1.00 93.12 184 HIS A CA 1
ATOM 1471 C C . HIS A 1 184 ? -12.509 -11.092 16.800 1.00 93.12 184 HIS A C 1
ATOM 1473 O O . HIS A 1 184 ? -11.771 -11.259 17.772 1.00 93.12 184 HIS A O 1
ATOM 1479 N N . ILE A 1 185 ? -13.161 -9.947 16.586 1.00 92.50 185 ILE A N 1
ATOM 1480 C CA . ILE A 1 185 ? -13.135 -8.784 17.483 1.00 92.50 185 ILE A CA 1
ATOM 1481 C C . ILE A 1 185 ? -14.569 -8.456 17.897 1.00 92.50 185 ILE A C 1
ATOM 1483 O O . ILE A 1 185 ? -15.412 -8.134 17.054 1.00 92.50 185 ILE A O 1
ATOM 1487 N N . ARG A 1 186 ? -14.819 -8.448 19.211 1.00 93.06 186 ARG A N 1
ATOM 1488 C CA . ARG A 1 186 ? -16.067 -7.956 19.807 1.00 93.06 186 ARG A CA 1
ATOM 1489 C C . ARG A 1 186 ? -15.778 -6.804 20.763 1.00 93.06 186 ARG A C 1
ATOM 1491 O O . ARG A 1 186 ? -14.958 -6.935 21.668 1.00 93.06 186 ARG A O 1
ATOM 1498 N N . ILE A 1 187 ? -16.504 -5.702 20.605 1.00 91.62 187 ILE A N 1
ATOM 1499 C CA . ILE A 1 187 ? -16.536 -4.587 21.553 1.00 91.62 187 ILE A CA 1
ATOM 1500 C C . ILE A 1 187 ? -17.963 -4.411 22.056 1.00 91.62 187 ILE A C 1
ATOM 1502 O O . ILE A 1 187 ? -18.880 -4.135 21.279 1.00 91.62 187 ILE A O 1
ATOM 1506 N N . SER A 1 188 ? -18.132 -4.515 23.370 1.00 92.12 188 SER A N 1
ATOM 1507 C CA . SER A 1 188 ? -19.362 -4.161 24.072 1.00 92.12 188 SER A CA 1
ATOM 1508 C C . SER A 1 188 ? -19.202 -2.820 24.781 1.00 92.12 188 SER A C 1
ATOM 1510 O O . SER A 1 188 ? -18.173 -2.542 25.398 1.00 92.12 188 SER A O 1
ATOM 1512 N N . ILE A 1 189 ? -20.249 -2.004 24.740 1.00 90.94 189 ILE A N 1
ATOM 1513 C CA . ILE A 1 189 ? -20.368 -0.764 25.507 1.00 90.94 189 ILE A CA 1
ATOM 1514 C C . ILE A 1 189 ? -21.318 -1.005 26.684 1.00 90.94 189 ILE A C 1
ATOM 1516 O O . ILE A 1 189 ? -22.376 -1.612 26.521 1.00 90.94 189 ILE A O 1
ATOM 1520 N N . ARG A 1 190 ? -20.952 -0.519 27.874 1.00 88.50 190 ARG A N 1
ATOM 1521 C CA . ARG A 1 190 ? -21.731 -0.643 29.112 1.00 88.50 190 ARG A CA 1
ATOM 1522 C C . ARG A 1 190 ? -22.182 0.730 29.606 1.00 88.50 190 ARG A C 1
ATOM 1524 O O . ARG A 1 190 ? -21.368 1.520 30.086 1.00 88.50 190 ARG A O 1
ATOM 1531 N N . GLN A 1 191 ? -23.481 1.004 29.509 1.00 83.06 191 GLN A N 1
ATOM 1532 C CA . GLN A 1 191 ? -24.114 2.272 29.891 1.00 83.06 191 GLN A CA 1
ATOM 1533 C C . GLN A 1 191 ? -25.349 2.011 30.760 1.00 83.06 191 GLN A C 1
ATOM 1535 O O . GLN A 1 191 ? -26.126 1.097 30.497 1.00 83.06 191 GLN A O 1
ATOM 1540 N N . ASN A 1 192 ? -25.532 2.811 31.815 1.00 79.69 192 ASN A N 1
ATOM 1541 C CA . ASN A 1 192 ? -26.673 2.730 32.742 1.00 79.69 192 ASN A CA 1
ATOM 1542 C C . ASN A 1 192 ? -26.947 1.306 33.282 1.00 79.69 192 ASN A C 1
ATOM 1544 O O . ASN A 1 192 ? -28.093 0.891 33.426 1.00 79.69 192 ASN A O 1
ATOM 1548 N N . GLY A 1 193 ? -25.883 0.535 33.540 1.00 79.06 193 GLY A N 1
ATOM 1549 C CA . GLY A 1 193 ? -25.954 -0.855 34.011 1.00 79.06 193 GLY A CA 1
ATOM 1550 C C . GLY A 1 193 ? -26.261 -1.905 32.932 1.00 79.06 193 GLY A C 1
ATOM 1551 O O . GLY A 1 193 ? -26.098 -3.093 33.195 1.00 79.06 193 GLY A O 1
ATOM 1552 N N . LYS A 1 194 ? -26.641 -1.498 31.715 1.00 83.94 194 LYS A N 1
ATOM 1553 C CA . LYS A 1 194 ? -26.863 -2.392 30.572 1.00 83.94 194 LYS A CA 1
ATOM 1554 C C . LYS A 1 194 ? -25.597 -2.501 29.723 1.00 83.94 194 LYS A C 1
ATOM 1556 O O . LYS A 1 194 ? -24.934 -1.503 29.454 1.00 83.94 194 LYS A O 1
ATOM 1561 N N . GLU A 1 195 ? -25.287 -3.709 29.270 1.00 88.44 195 GLU A N 1
ATOM 1562 C CA . GLU A 1 195 ? -24.230 -3.963 28.291 1.00 88.44 195 GLU A CA 1
ATOM 1563 C C . GLU A 1 195 ? -24.838 -4.240 26.911 1.00 88.44 195 GLU A C 1
ATOM 1565 O O . GLU A 1 195 ? -25.869 -4.907 26.791 1.00 88.44 195 GLU A O 1
ATOM 1570 N N . THR A 1 196 ? -24.227 -3.679 25.872 1.00 91.25 196 THR A N 1
ATOM 1571 C CA . THR A 1 196 ? -24.689 -3.748 24.482 1.00 91.25 196 THR A CA 1
ATOM 1572 C C . THR A 1 196 ? -23.505 -3.965 23.552 1.00 91.25 196 THR A C 1
ATOM 1574 O O . THR A 1 196 ? -22.548 -3.193 23.595 1.00 91.25 196 THR A O 1
ATOM 1577 N N . VAL A 1 197 ? -23.581 -4.980 22.691 1.00 92.31 197 VAL A N 1
ATOM 1578 C CA . VAL A 1 197 ? -22.589 -5.203 21.632 1.00 92.31 197 VAL A CA 1
ATOM 1579 C C . VAL A 1 197 ? -22.638 -4.031 20.648 1.00 92.31 197 VAL A C 1
ATOM 1581 O O . VAL A 1 197 ? -23.714 -3.657 20.184 1.00 92.31 197 VAL A O 1
ATOM 1584 N N . TYR A 1 198 ? -21.478 -3.440 20.367 1.00 90.06 198 TYR A N 1
ATOM 1585 C CA . TYR A 1 198 ? -21.325 -2.253 19.522 1.00 90.06 198 TYR A CA 1
ATOM 1586 C C . TYR A 1 198 ? -20.506 -2.542 18.257 1.00 90.06 198 TYR A C 1
ATOM 1588 O O . TYR A 1 198 ? -20.847 -2.079 17.169 1.00 90.06 198 TYR A O 1
ATOM 1596 N N . PHE A 1 199 ? -19.458 -3.356 18.387 1.00 89.81 199 PHE A N 1
ATOM 1597 C CA . PHE A 1 199 ? -18.673 -3.882 17.274 1.00 89.81 199 PHE A CA 1
ATOM 1598 C C . PHE A 1 199 ? -18.561 -5.401 17.427 1.00 89.81 199 PHE A C 1
ATOM 1600 O O . PHE A 1 199 ? -18.377 -5.894 18.537 1.00 89.81 199 PHE A O 1
ATOM 1607 N N . ASP A 1 200 ? -18.712 -6.137 16.333 1.00 92.56 200 ASP A N 1
ATOM 1608 C CA . ASP A 1 200 ? -18.746 -7.604 16.314 1.00 92.56 200 ASP A CA 1
ATOM 1609 C C . ASP A 1 200 ? -18.411 -8.050 14.889 1.00 92.56 200 ASP A C 1
ATOM 1611 O O . ASP A 1 200 ? -19.225 -7.854 13.978 1.00 92.56 200 ASP A O 1
ATOM 1615 N N . ARG A 1 201 ? -17.168 -8.474 14.644 1.00 90.56 201 ARG A N 1
ATOM 1616 C CA .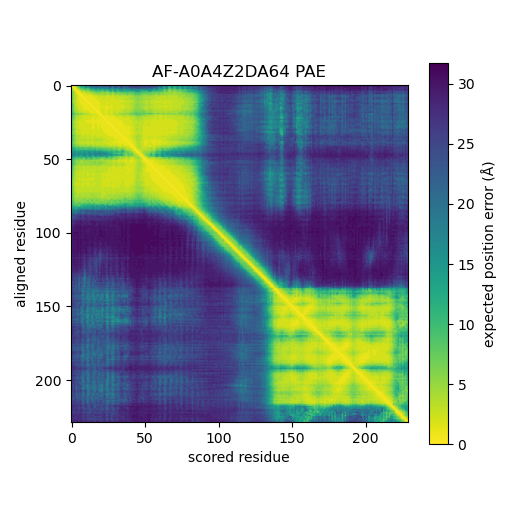 ARG A 1 201 ? -16.663 -8.774 13.295 1.00 90.56 201 ARG A CA 1
ATOM 1617 C C . ARG A 1 201 ? -15.617 -9.879 13.321 1.00 90.56 201 ARG A C 1
ATOM 1619 O O . ARG A 1 201 ? -14.694 -9.850 14.134 1.00 90.56 201 ARG A O 1
ATOM 1626 N N . ASP A 1 202 ? -15.721 -10.777 12.350 1.00 91.50 202 ASP A N 1
ATOM 1627 C CA . ASP A 1 202 ? -14.657 -11.715 12.012 1.00 91.50 202 ASP A CA 1
ATOM 1628 C C . ASP A 1 202 ? -13.525 -11.008 11.252 1.00 91.50 202 ASP A C 1
ATOM 1630 O O . ASP A 1 202 ? -13.743 -10.041 10.516 1.00 91.50 202 ASP A O 1
ATOM 1634 N N . LEU A 1 203 ? -12.308 -11.515 11.423 1.00 88.19 203 LEU A N 1
ATOM 1635 C CA . LEU A 1 203 ? -11.111 -11.093 10.705 1.00 88.19 203 LEU A CA 1
ATOM 1636 C C . LEU A 1 203 ? -10.890 -11.984 9.478 1.00 88.19 203 LEU A C 1
ATOM 1638 O O . LEU A 1 203 ? -11.182 -13.179 9.494 1.00 88.19 203 LEU A O 1
ATOM 1642 N N . CYS A 1 204 ? -10.318 -11.428 8.409 1.00 83.50 204 CYS A N 1
ATOM 1643 C CA . CYS A 1 204 ? -9.972 -12.210 7.217 1.00 83.50 204 CYS A CA 1
ATOM 1644 C C . CYS A 1 204 ? -8.879 -13.260 7.515 1.00 83.50 204 CYS A C 1
ATOM 1646 O O . CYS A 1 204 ? -8.947 -14.393 7.025 1.00 83.50 204 CYS A O 1
ATOM 1648 N N . TRP A 1 205 ? -7.927 -12.906 8.382 1.00 83.50 205 TRP A N 1
ATOM 1649 C CA . TRP A 1 205 ? -6.773 -13.714 8.787 1.00 83.50 205 TRP A CA 1
ATOM 1650 C C . TRP A 1 205 ? -6.772 -13.996 10.291 1.00 83.50 205 TRP A C 1
ATOM 1652 O O . TRP A 1 205 ? -7.453 -13.316 11.057 1.00 83.50 205 TRP A O 1
ATOM 1662 N N . ASP A 1 206 ? -6.017 -15.017 10.692 1.00 88.19 206 ASP A N 1
ATOM 1663 C CA . ASP A 1 206 ? -5.720 -15.276 12.099 1.00 88.19 206 ASP A CA 1
ATOM 1664 C C . ASP A 1 206 ? -4.660 -14.284 12.621 1.00 88.19 206 ASP A C 1
ATOM 1666 O O . ASP A 1 206 ? -3.740 -13.928 11.888 1.00 88.19 206 ASP A O 1
ATOM 1670 N N . ILE A 1 207 ? -4.780 -13.862 13.883 1.00 86.50 207 ILE A N 1
ATOM 1671 C CA . ILE A 1 207 ? -3.882 -12.912 14.562 1.00 86.50 207 ILE A CA 1
ATOM 1672 C C . ILE A 1 207 ? -3.288 -13.482 15.857 1.00 86.50 207 ILE A C 1
ATOM 1674 O O . ILE A 1 207 ? -3.913 -14.289 16.561 1.00 86.50 207 ILE A O 1
ATOM 1678 N N . HIS A 1 208 ? -2.113 -12.980 16.241 1.00 86.00 208 HIS A N 1
ATOM 1679 C CA . HIS A 1 208 ? -1.485 -13.261 17.530 1.00 86.00 208 HIS A CA 1
ATOM 1680 C C . HIS A 1 208 ? -2.197 -12.505 18.667 1.00 86.00 208 HIS A C 1
ATOM 1682 O O . HIS A 1 208 ? -1.734 -11.485 19.171 1.00 86.00 208 HIS A O 1
ATOM 1688 N N . LYS A 1 209 ? -3.352 -13.025 19.110 1.00 86.06 209 LYS A N 1
ATOM 1689 C CA . LYS A 1 209 ? -4.224 -12.387 20.122 1.00 86.06 209 LYS A CA 1
ATOM 1690 C C . LYS A 1 209 ? -3.558 -12.045 21.470 1.00 86.06 209 LYS A C 1
ATOM 1692 O O . LYS A 1 209 ? -4.145 -11.309 22.252 1.00 86.06 209 LYS A O 1
ATOM 1697 N N . ASN A 1 210 ? -2.392 -12.623 21.766 1.00 86.38 210 ASN A N 1
ATOM 1698 C CA . ASN A 1 210 ? -1.626 -12.351 22.986 1.00 86.38 210 ASN A CA 1
ATOM 1699 C C . ASN A 1 210 ? -0.792 -11.062 22.866 1.00 86.38 210 ASN A C 1
ATOM 1701 O O . ASN A 1 210 ? -0.538 -10.415 23.877 1.00 86.38 210 ASN A O 1
ATOM 1705 N N . ASP A 1 211 ? -0.408 -10.699 21.639 1.00 84.06 211 ASP A N 1
ATOM 1706 C CA . ASP A 1 211 ? 0.380 -9.506 21.306 1.00 84.06 211 ASP A CA 1
ATOM 1707 C C . ASP A 1 211 ? -0.524 -8.331 20.879 1.00 84.06 211 ASP A C 1
ATOM 1709 O O . ASP A 1 211 ? -0.078 -7.192 20.751 1.00 84.06 211 ASP A O 1
ATOM 1713 N N . ALA A 1 212 ? -1.818 -8.606 20.680 1.00 85.06 212 ALA A N 1
ATOM 1714 C CA . ALA A 1 212 ? -2.842 -7.622 20.366 1.00 85.06 212 ALA A CA 1
ATOM 1715 C C . ALA A 1 212 ? -3.138 -6.705 21.565 1.00 85.06 212 ALA A C 1
ATOM 1717 O O . ALA A 1 212 ? -3.565 -7.156 22.630 1.00 85.06 212 ALA A O 1
ATOM 1718 N N . MET A 1 213 ? -2.983 -5.396 21.371 1.00 84.81 213 MET A N 1
ATOM 1719 C CA . MET A 1 213 ? -3.242 -4.374 22.387 1.00 84.81 213 MET A CA 1
ATOM 1720 C C . MET A 1 213 ? -4.377 -3.440 21.961 1.00 84.81 213 MET A C 1
ATOM 1722 O O . MET A 1 213 ? -4.608 -3.218 20.774 1.00 84.81 213 MET A O 1
ATOM 1726 N N . TRP A 1 214 ? -5.080 -2.856 22.935 1.00 88.50 214 TRP A N 1
ATOM 1727 C CA . TRP A 1 214 ? -6.104 -1.837 22.693 1.00 88.50 214 TRP A CA 1
ATOM 1728 C C . TRP A 1 214 ? -5.958 -0.656 23.655 1.00 88.50 214 TRP A C 1
ATOM 1730 O O . TRP A 1 214 ? -5.568 -0.824 24.809 1.00 88.50 214 TRP A O 1
ATOM 1740 N N . THR A 1 215 ? -6.277 0.546 23.178 1.00 84.75 215 THR A N 1
ATOM 1741 C CA . THR A 1 215 ? -6.244 1.800 23.947 1.00 84.75 215 THR A CA 1
ATOM 1742 C C . THR A 1 215 ? -7.527 2.593 23.715 1.00 84.75 215 THR A C 1
ATOM 1744 O O . THR A 1 215 ? -8.092 2.580 22.624 1.00 84.75 215 THR A O 1
ATOM 1747 N N . PHE A 1 216 ? -8.002 3.291 24.750 1.00 85.00 216 PHE A N 1
ATOM 1748 C CA . PHE A 1 216 ? -9.214 4.108 24.705 1.00 85.00 216 PHE A CA 1
ATOM 1749 C C . PHE A 1 216 ? -8.894 5.608 24.745 1.00 85.00 216 PHE A C 1
ATOM 1751 O O . PHE A 1 216 ? -8.328 6.103 25.721 1.00 85.00 216 PHE A O 1
ATOM 1758 N N . HIS A 1 217 ? -9.311 6.336 23.712 1.00 79.00 217 HIS A N 1
ATOM 1759 C CA . HIS A 1 217 ? -9.017 7.750 23.499 1.00 79.00 217 HIS A CA 1
ATOM 1760 C C . HIS A 1 217 ? -10.266 8.602 23.772 1.00 79.00 217 HIS A C 1
ATOM 1762 O O . HIS A 1 217 ? -11.012 8.963 22.861 1.00 79.00 217 HIS A O 1
ATOM 1768 N N . SER A 1 218 ? -10.497 8.953 25.042 1.00 66.44 218 SER A N 1
ATOM 1769 C CA . SER A 1 218 ? -11.709 9.673 25.487 1.00 66.44 218 SER A CA 1
ATOM 1770 C C . SER A 1 218 ? -11.897 11.076 24.895 1.00 66.44 218 SER A C 1
ATOM 1772 O O . SER A 1 218 ? -12.999 11.609 24.943 1.00 66.44 218 SER A O 1
ATOM 1774 N N . LYS A 1 219 ? -10.836 11.689 24.354 1.00 59.50 219 LYS A N 1
ATOM 1775 C CA . LYS A 1 219 ? -10.888 13.004 23.684 1.00 59.50 219 LYS A CA 1
ATOM 1776 C C . LYS A 1 219 ? -11.149 12.921 22.179 1.00 59.50 219 LYS A C 1
ATOM 1778 O O . LYS A 1 219 ? -11.463 13.932 21.567 1.00 59.50 219 LYS A O 1
ATOM 1783 N N . GLU A 1 220 ? -10.984 11.738 21.597 1.00 59.88 220 GLU A N 1
ATOM 1784 C CA . GLU A 1 220 ? -11.031 11.493 20.149 1.00 59.88 220 GLU A CA 1
ATOM 1785 C C . GLU A 1 220 ? -12.172 10.529 19.781 1.00 59.88 220 GLU A C 1
ATOM 1787 O O . GLU A 1 220 ? -12.330 10.181 18.612 1.00 59.88 220 GLU A O 1
ATOM 1792 N N . ASN A 1 221 ? -12.956 10.094 20.781 1.00 57.03 221 ASN A N 1
ATOM 1793 C CA . ASN A 1 221 ? -14.029 9.104 20.679 1.00 57.03 221 ASN A CA 1
ATOM 1794 C C . ASN A 1 221 ? -13.600 7.837 19.923 1.00 57.03 221 ASN A C 1
ATOM 1796 O O . ASN A 1 221 ? -14.330 7.346 19.065 1.00 57.03 221 ASN A O 1
ATOM 1800 N N . GLN A 1 222 ? -12.412 7.305 20.228 1.00 58.12 222 GLN A N 1
ATOM 1801 C CA . GLN A 1 222 ? -11.828 6.172 19.502 1.00 58.12 222 GLN A CA 1
ATOM 1802 C C . GLN A 1 222 ? -11.305 5.067 20.426 1.00 58.12 222 GLN A C 1
ATOM 1804 O O . GLN A 1 222 ? -10.697 5.330 21.467 1.00 58.12 222 GLN A O 1
ATOM 1809 N N . VAL A 1 223 ? -11.514 3.815 20.016 1.00 56.06 223 VAL A N 1
ATOM 1810 C CA . VAL A 1 223 ? -10.726 2.662 20.467 1.00 56.06 223 VAL A CA 1
ATOM 1811 C C . VAL A 1 223 ? -9.696 2.370 19.382 1.00 56.06 223 VAL A C 1
ATOM 1813 O O . VAL A 1 223 ? -10.079 2.078 18.251 1.00 56.06 223 VAL A O 1
ATOM 1816 N N . SER A 1 224 ? -8.414 2.449 19.728 1.00 56.91 224 SER A N 1
ATOM 1817 C CA . SER A 1 224 ? -7.300 2.107 18.839 1.00 56.91 224 SER A CA 1
ATOM 1818 C C . SER A 1 224 ? -6.799 0.709 19.185 1.00 56.91 224 SER A C 1
ATOM 1820 O O . SER A 1 224 ? -6.496 0.444 20.351 1.00 56.91 224 SER A O 1
ATOM 1822 N N . HIS A 1 225 ? -6.697 -0.172 18.197 1.00 62.16 225 HIS A N 1
ATOM 1823 C CA . HIS A 1 225 ? -6.129 -1.513 18.321 1.00 62.16 225 HIS A CA 1
ATOM 1824 C C . HIS A 1 225 ? -4.834 -1.607 17.529 1.00 62.16 225 HIS A C 1
ATOM 1826 O O . HIS A 1 225 ? -4.850 -1.249 16.357 1.00 62.16 225 HIS A O 1
ATOM 1832 N N . ILE A 1 226 ? -3.789 -2.157 18.149 1.00 54.06 226 ILE A N 1
ATOM 1833 C CA . ILE A 1 226 ? -2.539 -2.547 17.490 1.00 54.06 226 ILE A CA 1
ATOM 1834 C C . ILE A 1 226 ? -2.500 -4.076 17.498 1.00 54.06 226 ILE A C 1
ATOM 1836 O O . ILE A 1 226 ? -2.502 -4.689 18.571 1.00 54.06 226 ILE A O 1
ATOM 1840 N N . PHE A 1 227 ? -2.455 -4.694 16.323 1.00 56.59 227 PHE A N 1
ATOM 1841 C CA . PHE A 1 227 ? -2.261 -6.134 16.153 1.00 56.59 227 PHE A CA 1
ATOM 1842 C C . PHE A 1 227 ? -0.868 -6.396 15.604 1.00 56.59 227 PHE A C 1
ATOM 1844 O O . PHE A 1 227 ? -0.537 -5.836 14.568 1.00 56.59 227 PHE A O 1
ATOM 1851 N N . VAL A 1 228 ? -0.089 -7.279 16.233 1.00 41.81 228 VAL A N 1
ATOM 1852 C CA . VAL A 1 228 ? 1.094 -7.872 15.587 1.00 41.81 228 VAL A CA 1
ATOM 1853 C C . VAL A 1 228 ? 0.643 -9.096 14.784 1.00 41.81 228 VAL A C 1
ATOM 1855 O O . VAL A 1 228 ? -0.136 -9.916 15.285 1.00 41.81 228 VAL A O 1
ATOM 1858 N N . ALA A 1 229 ? 1.106 -9.185 13.538 1.00 39.66 229 ALA A N 1
ATOM 1859 C CA . ALA A 1 229 ? 0.874 -10.291 12.611 1.00 39.66 229 ALA A CA 1
ATOM 1860 C C . ALA A 1 229 ? 2.074 -11.249 12.605 1.00 39.66 229 ALA A C 1
ATOM 1862 O O . ALA A 1 229 ? 3.209 -10.787 12.353 1.00 39.66 229 ALA A O 1
#

pLDDT: mean 72.23, std 23.47, range [24.34, 97.38]

Mean predicted aligned error: 18.94 Å